Protein AF-A0A7W1SR79-F1 (afdb_monomer_lite)

Structure (mmCIF, N/CA/C/O backbone):
data_AF-A0A7W1SR79-F1
#
_entry.id   AF-A0A7W1SR79-F1
#
loop_
_atom_site.group_PDB
_atom_site.id
_atom_site.type_symbol
_atom_site.label_atom_id
_atom_site.label_alt_id
_atom_site.label_comp_id
_atom_site.label_asym_id
_atom_site.label_entity_id
_atom_site.label_seq_id
_atom_site.pdbx_PDB_ins_code
_atom_site.Cartn_x
_atom_site.Cartn_y
_atom_site.Cartn_z
_atom_site.occupancy
_atom_site.B_iso_or_equiv
_atom_site.auth_seq_id
_atom_site.auth_comp_id
_atom_site.auth_asym_id
_atom_site.auth_atom_id
_atom_site.pdbx_PDB_model_num
ATOM 1 N N . GLU A 1 1 ? 1.725 21.490 -39.673 1.00 37.19 1 GLU A N 1
ATOM 2 C CA . GLU A 1 1 ? 2.500 20.299 -39.275 1.00 37.19 1 GLU A CA 1
ATOM 3 C C . GLU A 1 1 ? 3.976 20.632 -39.299 1.00 37.19 1 GLU A C 1
ATOM 5 O O . GLU A 1 1 ? 4.495 20.994 -40.346 1.00 37.19 1 GLU A O 1
ATOM 10 N N . GLN A 1 2 ? 4.634 20.570 -38.146 1.00 24.06 2 GLN A N 1
ATOM 11 C CA . GLN A 1 2 ? 6.086 20.653 -38.051 1.00 24.06 2 GLN A CA 1
ATOM 12 C C . GLN A 1 2 ? 6.524 19.373 -37.342 1.00 24.06 2 GLN A C 1
ATOM 14 O O . GLN A 1 2 ? 6.417 19.253 -36.125 1.00 24.06 2 GLN A O 1
ATOM 19 N N . VAL A 1 3 ? 6.894 18.368 -38.134 1.00 32.50 3 VAL A N 1
ATOM 20 C CA . VAL A 1 3 ? 7.417 17.099 -37.625 1.00 32.50 3 VAL A CA 1
ATOM 21 C C . VAL A 1 3 ? 8.875 17.340 -37.252 1.00 32.50 3 VAL A C 1
ATOM 23 O O . VAL A 1 3 ? 9.726 17.523 -38.121 1.00 32.50 3 VAL A O 1
ATOM 26 N N . ILE A 1 4 ? 9.153 17.392 -35.952 1.00 30.66 4 ILE A N 1
ATOM 27 C CA . ILE A 1 4 ? 10.516 17.462 -35.428 1.00 30.66 4 ILE A CA 1
ATOM 28 C C . ILE A 1 4 ? 11.065 16.032 -35.393 1.00 30.66 4 ILE A C 1
ATOM 30 O O . ILE A 1 4 ? 10.768 15.265 -34.482 1.00 30.66 4 ILE A O 1
ATOM 34 N N . TYR A 1 5 ? 11.885 15.676 -36.384 1.00 35.47 5 TYR A N 1
ATOM 35 C CA . TYR A 1 5 ? 12.772 14.510 -36.326 1.00 35.47 5 TYR A CA 1
ATOM 36 C C . TYR A 1 5 ? 14.002 14.856 -35.475 1.00 35.47 5 TYR A C 1
ATOM 38 O O . TYR A 1 5 ? 15.093 15.093 -35.988 1.00 35.47 5 TYR A O 1
ATOM 46 N N . GLY A 1 6 ? 13.811 14.957 -34.161 1.00 35.47 6 GLY A N 1
ATOM 47 C CA . GLY A 1 6 ? 14.903 15.034 -33.197 1.00 35.47 6 GLY A CA 1
ATOM 48 C C . GLY A 1 6 ? 15.158 13.646 -32.628 1.00 35.47 6 GLY A C 1
ATOM 49 O O . GLY A 1 6 ? 14.267 13.064 -32.018 1.00 35.47 6 GLY A O 1
ATOM 50 N N . THR A 1 7 ? 16.362 13.102 -32.803 1.00 43.47 7 THR A N 1
ATOM 51 C CA . THR A 1 7 ? 16.811 11.935 -32.037 1.00 43.47 7 THR A CA 1
ATOM 52 C C . THR A 1 7 ? 16.908 12.350 -30.571 1.00 43.47 7 THR A C 1
ATOM 54 O O . THR A 1 7 ? 17.930 12.881 -30.136 1.00 43.47 7 THR A O 1
ATOM 57 N N . CYS A 1 8 ? 15.831 12.179 -29.807 1.00 43.56 8 CYS A N 1
ATOM 58 C CA . CYS A 1 8 ? 15.841 12.422 -28.372 1.00 43.56 8 CYS A CA 1
ATOM 59 C C . CYS A 1 8 ? 16.635 11.299 -27.687 1.00 43.56 8 CYS A C 1
ATOM 61 O O . CYS A 1 8 ? 16.072 10.341 -27.171 1.00 43.56 8 CYS A O 1
ATOM 63 N N . THR A 1 9 ? 17.962 11.398 -27.707 1.00 48.16 9 THR A N 1
ATOM 64 C CA . THR A 1 9 ? 18.883 10.373 -27.189 1.00 48.16 9 THR A CA 1
ATOM 65 C C . THR A 1 9 ? 18.951 10.303 -25.660 1.00 48.16 9 THR A C 1
ATOM 67 O O . THR A 1 9 ? 19.700 9.487 -25.143 1.00 48.16 9 THR A O 1
ATOM 70 N N . ASN A 1 10 ? 18.171 11.111 -24.931 1.00 52.88 10 ASN A N 1
ATOM 71 C CA . ASN A 1 10 ? 18.219 11.221 -23.467 1.00 52.88 10 ASN A CA 1
ATOM 72 C C . ASN A 1 10 ? 16.839 11.477 -22.830 1.00 52.88 10 ASN A C 1
ATOM 74 O O . ASN A 1 10 ? 16.735 12.237 -21.867 1.00 52.88 10 ASN A O 1
ATOM 78 N N . LEU A 1 11 ? 15.756 10.904 -23.365 1.00 61.28 11 LEU A N 1
ATOM 79 C CA . LEU A 1 11 ? 14.486 10.954 -22.633 1.00 61.28 11 LEU A CA 1
ATOM 80 C C . LEU A 1 11 ? 14.566 10.020 -21.415 1.00 61.28 11 LEU A C 1
ATOM 82 O O . LEU A 1 11 ? 15.076 8.904 -21.554 1.00 61.28 11 LEU A O 1
ATOM 86 N N . PRO A 1 12 ? 14.089 10.447 -20.232 1.00 74.31 12 PRO A N 1
ATOM 87 C CA . PRO A 1 12 ? 13.940 9.565 -19.084 1.00 74.31 12 PRO A CA 1
ATOM 88 C C . PRO A 1 12 ? 12.823 8.563 -19.398 1.00 74.31 12 PRO A C 1
ATOM 90 O O . PRO A 1 12 ? 11.646 8.835 -19.197 1.00 74.31 12 PRO A O 1
ATOM 93 N N . ILE A 1 13 ? 13.204 7.437 -20.000 1.00 78.06 13 ILE A N 1
ATOM 94 C CA . ILE A 1 13 ? 12.293 6.369 -20.435 1.00 78.06 13 ILE A CA 1
ATOM 95 C C . ILE A 1 13 ? 12.218 5.215 -19.430 1.00 78.06 13 ILE A C 1
ATOM 97 O O . ILE A 1 13 ? 11.462 4.266 -19.640 1.00 78.06 13 ILE A O 1
ATOM 101 N N . GLY A 1 14 ? 13.043 5.263 -18.381 1.00 82.44 14 GLY A N 1
ATOM 102 C CA . GLY A 1 14 ? 13.001 4.353 -17.246 1.00 82.44 14 GLY A CA 1
ATOM 103 C C . GLY A 1 14 ? 11.845 4.667 -16.299 1.00 82.44 14 GLY A C 1
ATOM 104 O O . GLY A 1 14 ? 11.340 5.784 -16.258 1.00 82.44 14 GLY A O 1
ATOM 105 N N . GLY A 1 15 ? 11.427 3.658 -15.542 1.00 85.19 15 GLY A N 1
ATOM 106 C CA . GLY A 1 15 ? 10.311 3.770 -14.615 1.00 85.19 15 GLY A CA 1
ATOM 107 C C . GLY A 1 15 ? 10.647 4.568 -13.356 1.00 85.19 15 GLY A C 1
ATOM 108 O O . GLY A 1 15 ? 11.710 4.391 -12.754 1.00 85.19 15 GLY A O 1
ATOM 109 N N . ASP A 1 16 ? 9.706 5.399 -12.920 1.00 89.56 16 ASP A N 1
ATOM 110 C CA . ASP A 1 16 ? 9.827 6.139 -11.667 1.00 89.56 16 ASP A CA 1
ATOM 111 C C . ASP A 1 16 ? 9.722 5.220 -10.446 1.00 89.56 16 ASP A C 1
ATOM 113 O O . ASP A 1 16 ? 8.902 4.300 -10.387 1.00 89.56 16 ASP A O 1
ATOM 117 N N . GLY A 1 17 ? 10.553 5.484 -9.445 1.00 87.62 17 GLY A N 1
ATOM 118 C CA . GLY A 1 17 ? 10.515 4.813 -8.162 1.00 87.62 17 GLY A CA 1
ATOM 119 C C . GLY A 1 17 ? 9.231 5.130 -7.402 1.00 87.62 17 GLY A C 1
ATOM 120 O O . GLY A 1 17 ? 8.690 6.238 -7.469 1.00 87.62 17 GLY A O 1
ATOM 121 N N . GLY A 1 18 ? 8.748 4.147 -6.647 1.00 86.56 18 GLY A N 1
ATOM 122 C CA . GLY A 1 18 ? 7.627 4.317 -5.739 1.00 86.56 18 GLY A CA 1
ATOM 123 C C . GLY A 1 18 ? 7.914 5.431 -4.737 1.00 86.56 18 GLY A C 1
ATOM 124 O O . GLY A 1 18 ? 9.013 5.527 -4.185 1.00 86.56 18 GLY A O 1
ATOM 125 N N . LYS A 1 19 ? 6.906 6.267 -4.498 1.00 88.06 19 LYS A N 1
ATOM 126 C CA . LYS A 1 19 ? 6.964 7.338 -3.505 1.00 88.06 19 LYS A CA 1
ATOM 127 C C . LYS A 1 19 ? 6.580 6.826 -2.129 1.00 88.06 19 LYS A C 1
ATOM 129 O O . LYS A 1 19 ? 5.710 5.958 -1.998 1.00 88.06 19 LYS A O 1
ATOM 134 N N . ALA A 1 20 ? 7.231 7.369 -1.111 1.00 80.44 20 ALA A N 1
ATOM 135 C CA . ALA A 1 20 ? 6.839 7.146 0.262 1.00 80.44 20 ALA A CA 1
ATOM 136 C C . ALA A 1 20 ? 5.483 7.818 0.489 1.00 80.44 20 ALA A C 1
ATOM 138 O O . ALA A 1 20 ? 5.238 8.956 0.077 1.00 80.44 20 ALA A O 1
ATOM 139 N N . LEU A 1 21 ? 4.571 7.102 1.138 1.00 76.94 21 LEU A N 1
ATOM 140 C CA . LEU A 1 21 ? 3.293 7.685 1.515 1.00 76.94 21 LEU A CA 1
ATOM 141 C C . LEU A 1 21 ? 3.517 8.675 2.652 1.00 76.94 21 LEU A C 1
ATOM 143 O O . LEU A 1 21 ? 4.167 8.346 3.634 1.00 76.94 21 LEU A O 1
ATOM 147 N N . SER A 1 22 ? 2.928 9.865 2.559 1.00 71.88 22 SER A N 1
ATOM 148 C CA . SER A 1 22 ? 2.842 10.779 3.700 1.00 71.88 22 SER A CA 1
ATOM 149 C C . SER A 1 22 ? 1.686 10.342 4.597 1.00 71.88 22 SER A C 1
ATOM 151 O O . SER A 1 22 ? 0.524 10.618 4.297 1.00 71.88 22 SER A O 1
ATOM 153 N N . VAL A 1 23 ? 1.992 9.625 5.679 1.00 67.56 23 VAL A N 1
ATOM 154 C CA . VAL A 1 23 ? 0.995 9.145 6.647 1.00 67.56 23 VAL A CA 1
ATOM 155 C C . VAL A 1 23 ? 1.246 9.798 8.001 1.00 67.56 23 VAL A C 1
ATOM 157 O O . VAL A 1 23 ? 2.372 9.825 8.489 1.00 67.56 23 VAL A O 1
ATOM 160 N N . SER A 1 24 ? 0.186 10.324 8.613 1.00 63.62 24 SER A N 1
ATOM 161 C CA . SER A 1 24 ? 0.199 10.878 9.967 1.00 63.62 24 SER A CA 1
ATOM 162 C C . SER A 1 24 ? -0.768 10.116 10.869 1.00 63.62 24 SER A C 1
ATOM 164 O O . SER A 1 24 ? -1.745 9.524 10.403 1.00 63.62 24 SER A O 1
ATOM 166 N N . GLN A 1 25 ? -0.538 10.201 12.180 1.00 58.25 25 GLN A N 1
ATOM 167 C CA . GLN A 1 25 ? -1.424 9.621 13.196 1.00 58.25 25 GLN A CA 1
ATOM 168 C C . GLN A 1 25 ? -2.878 10.110 13.063 1.00 58.25 25 GLN A C 1
ATOM 170 O O . GLN A 1 25 ? -3.806 9.361 13.333 1.00 58.25 25 GLN A O 1
ATOM 175 N N . SER A 1 26 ? -3.096 11.342 12.587 1.00 54.03 26 SER A N 1
ATOM 176 C CA . SER A 1 26 ? -4.435 11.911 12.377 1.00 54.03 26 SER A CA 1
ATOM 177 C C . SER A 1 26 ? -5.220 11.276 11.225 1.00 54.03 26 SER A C 1
ATOM 179 O O . SER A 1 26 ? -6.432 11.457 11.149 1.00 54.03 26 SER A O 1
ATOM 181 N N . MET A 1 27 ? -4.554 10.555 10.319 1.00 61.19 27 MET A N 1
ATOM 182 C CA . MET A 1 27 ? -5.192 10.008 9.122 1.00 61.19 27 MET A CA 1
ATOM 183 C C . MET A 1 27 ? -5.736 8.591 9.326 1.00 61.19 27 MET A C 1
ATOM 185 O O . MET A 1 27 ? -6.638 8.227 8.581 1.00 61.19 27 MET A O 1
ATOM 189 N N . ASN A 1 28 ? -5.231 7.806 10.294 1.00 66.69 28 ASN A N 1
ATOM 190 C CA . ASN A 1 28 ? -5.681 6.431 10.603 1.00 66.69 28 ASN A CA 1
ATOM 191 C C . ASN A 1 28 ? -5.967 5.554 9.362 1.00 66.69 28 ASN A C 1
ATOM 193 O O . ASN A 1 28 ? -6.961 4.833 9.304 1.00 66.69 28 ASN A O 1
ATOM 197 N N . LYS A 1 29 ? -5.104 5.614 8.341 1.00 72.94 29 LYS A N 1
ATOM 198 C CA . LYS A 1 29 ? -5.261 4.832 7.106 1.00 72.94 29 LYS A CA 1
ATOM 199 C C . LYS A 1 29 ? -4.247 3.700 7.042 1.00 72.94 29 LYS A C 1
ATOM 201 O O . LYS A 1 29 ? -3.063 3.903 7.296 1.00 72.94 29 LYS A O 1
ATOM 206 N N . LEU A 1 30 ? -4.737 2.528 6.652 1.00 79.81 30 LEU A N 1
ATOM 207 C CA . LEU A 1 30 ? -3.928 1.371 6.286 1.00 79.81 30 LEU A CA 1
ATOM 208 C C . LEU A 1 30 ? -3.852 1.296 4.768 1.00 79.81 30 LEU A C 1
ATOM 210 O O . LEU A 1 30 ? -4.850 1.539 4.087 1.00 79.81 30 LEU A O 1
ATOM 214 N N . PHE A 1 31 ? -2.687 0.935 4.244 1.00 82.31 31 PHE A N 1
ATOM 215 C CA . PHE A 1 31 ? -2.474 0.848 2.807 1.00 82.31 31 PHE A CA 1
ATOM 216 C C . PHE A 1 31 ? -1.835 -0.484 2.442 1.00 82.31 31 PHE A C 1
ATOM 218 O O . PHE A 1 31 ? -0.976 -1.003 3.161 1.00 82.31 31 PHE A O 1
ATOM 225 N N . MET A 1 32 ? -2.249 -1.017 1.297 1.00 88.19 32 MET A N 1
ATOM 226 C CA . MET A 1 32 ? -1.463 -2.023 0.594 1.00 88.19 32 MET A CA 1
ATOM 227 C C . MET A 1 32 ? -0.336 -1.321 -0.166 1.00 88.19 32 MET A C 1
ATOM 229 O O . MET A 1 32 ? -0.456 -0.148 -0.527 1.00 88.19 32 MET A O 1
ATOM 233 N N . GLY A 1 33 ? 0.750 -2.039 -0.417 1.00 85.06 33 GLY A N 1
ATOM 234 C CA . GLY A 1 33 ? 1.831 -1.551 -1.255 1.00 85.06 33 GLY A CA 1
ATOM 235 C C . GLY A 1 33 ? 1.360 -1.338 -2.693 1.00 85.06 33 GLY A C 1
ATOM 236 O O . GLY A 1 33 ? 0.644 -2.169 -3.254 1.00 85.06 33 GLY A O 1
ATOM 237 N N . GLY A 1 34 ? 1.758 -0.213 -3.287 1.00 83.56 34 GLY A N 1
ATOM 238 C CA . GLY A 1 34 ? 1.550 0.069 -4.710 1.00 83.56 34 GLY A CA 1
ATOM 239 C C . GLY A 1 34 ? 2.571 -0.646 -5.602 1.00 83.56 34 GLY A C 1
ATOM 240 O O . GLY A 1 34 ? 3.260 -1.560 -5.161 1.00 83.56 34 GLY A O 1
ATOM 241 N N . GLY A 1 35 ? 2.703 -0.213 -6.855 1.00 75.69 35 GLY A N 1
ATOM 242 C CA . GLY A 1 35 ? 3.785 -0.627 -7.757 1.00 75.69 35 GLY A CA 1
ATOM 243 C C . GLY A 1 35 ? 4.689 0.553 -8.123 1.00 75.69 35 GLY A C 1
ATOM 244 O O . GLY A 1 35 ? 4.242 1.698 -8.110 1.00 75.69 35 GLY A O 1
ATOM 245 N N . GLY A 1 36 ? 5.949 0.276 -8.446 1.00 74.25 36 GLY A N 1
ATOM 246 C CA . GLY A 1 36 ? 6.856 1.214 -9.107 1.00 74.25 36 GLY A CA 1
ATOM 247 C C . GLY A 1 36 ? 6.535 1.362 -10.598 1.00 74.25 36 GLY A C 1
ATOM 248 O O . GLY A 1 36 ? 5.867 0.514 -11.199 1.00 74.25 36 GLY A O 1
ATOM 249 N N . GLY A 1 37 ? 7.023 2.443 -11.201 1.00 78.00 37 GLY A N 1
ATOM 250 C CA . GLY A 1 37 ? 6.857 2.747 -12.617 1.00 78.00 37 GLY A CA 1
ATOM 251 C C . GLY A 1 37 ? 7.533 1.715 -13.521 1.00 78.00 37 GLY A C 1
ATOM 252 O O . GLY A 1 37 ? 8.579 1.152 -13.189 1.00 78.00 37 GLY A O 1
ATOM 253 N N . SER A 1 38 ? 6.928 1.469 -14.681 1.00 83.88 38 SER A N 1
ATOM 254 C CA . SER A 1 38 ? 7.491 0.605 -15.727 1.00 83.88 38 SER A CA 1
ATOM 255 C C . SER A 1 38 ? 8.193 1.450 -16.788 1.00 83.88 38 SER A C 1
ATOM 257 O O . SER A 1 38 ? 7.873 2.626 -16.953 1.00 83.88 38 SER A O 1
ATOM 259 N N . GLY A 1 39 ? 9.155 0.857 -17.489 1.00 75.88 39 GLY A N 1
ATOM 260 C CA . GLY A 1 39 ? 9.817 1.501 -18.616 1.00 75.88 39 GLY A CA 1
ATOM 261 C C . GLY A 1 39 ? 8.939 1.581 -19.867 1.00 75.88 39 GLY A C 1
ATOM 262 O O . GLY A 1 39 ? 7.893 0.939 -19.969 1.00 75.88 39 GLY A O 1
ATOM 263 N N . HIS A 1 40 ? 9.395 2.363 -20.841 1.00 74.75 40 HIS A N 1
ATOM 264 C CA . HIS A 1 40 ? 8.707 2.572 -22.116 1.00 74.75 40 HIS A CA 1
ATOM 265 C C . HIS A 1 40 ? 8.544 1.281 -22.947 1.00 74.75 40 HIS A C 1
ATOM 267 O O . HIS A 1 40 ? 9.504 0.531 -23.127 1.00 74.75 40 HIS A O 1
ATOM 273 N N . GLN A 1 41 ? 7.363 1.076 -23.539 1.00 74.12 41 GLN A N 1
ATOM 274 C CA . GLN A 1 41 ? 7.090 0.027 -24.533 1.00 74.12 41 GLN A CA 1
ATOM 275 C C . GLN A 1 41 ? 7.165 0.622 -25.944 1.00 74.12 41 GLN A C 1
ATOM 277 O O . GLN A 1 41 ? 6.547 1.654 -26.197 1.00 74.12 41 GLN A O 1
ATOM 282 N N . ASN A 1 42 ? 7.941 0.017 -26.852 1.00 68.00 42 ASN A N 1
ATOM 283 C CA . ASN A 1 42 ? 8.188 0.582 -28.188 1.00 68.00 42 ASN A CA 1
ATOM 284 C C . ASN A 1 42 ? 7.479 -0.160 -29.336 1.00 68.00 42 ASN A C 1
ATOM 286 O O . ASN A 1 42 ? 7.566 0.308 -30.473 1.00 68.00 42 ASN A O 1
ATOM 290 N N . ASP A 1 43 ? 6.746 -1.244 -29.058 1.00 63.22 43 ASP A N 1
ATOM 291 C CA . ASP A 1 43 ? 5.933 -1.941 -30.054 1.00 63.22 43 ASP A CA 1
ATOM 292 C C . ASP A 1 43 ? 4.450 -2.116 -29.655 1.00 63.22 43 ASP A C 1
ATOM 294 O O . ASP A 1 43 ? 4.064 -2.113 -28.484 1.00 63.22 43 ASP A O 1
ATOM 298 N N . ASN A 1 44 ? 3.587 -2.243 -30.670 1.00 56.19 44 ASN A N 1
ATOM 299 C CA . ASN A 1 44 ? 2.133 -2.405 -30.525 1.00 56.19 44 ASN A CA 1
ATOM 300 C C . ASN A 1 44 ? 1.705 -3.857 -30.213 1.00 56.19 44 ASN A C 1
ATOM 302 O O . ASN A 1 44 ? 0.508 -4.144 -30.217 1.00 56.19 44 ASN A O 1
ATOM 306 N N . ASN A 1 45 ? 2.639 -4.781 -29.947 1.00 59.69 45 ASN A N 1
ATOM 307 C CA . ASN A 1 45 ? 2.332 -6.209 -29.781 1.00 59.69 45 ASN A CA 1
ATOM 308 C C . ASN A 1 45 ? 2.016 -6.628 -28.333 1.00 59.69 45 ASN A C 1
ATOM 310 O O . ASN A 1 45 ? 1.914 -7.819 -28.044 1.00 59.69 45 ASN A O 1
ATOM 314 N N . ASN A 1 46 ? 1.744 -5.664 -27.446 1.00 52.31 46 ASN A N 1
ATOM 315 C CA . ASN A 1 46 ? 1.158 -5.897 -26.120 1.00 52.31 46 ASN A CA 1
ATOM 316 C C . ASN A 1 46 ? 2.038 -6.745 -25.170 1.00 52.31 46 ASN A C 1
ATOM 318 O O . ASN A 1 46 ? 1.522 -7.582 -24.428 1.00 52.31 46 ASN A O 1
ATOM 322 N N . VAL A 1 47 ? 3.361 -6.530 -25.184 1.00 59.19 47 VAL A N 1
ATOM 323 C CA . VAL A 1 47 ? 4.342 -7.277 -24.364 1.00 59.19 47 VAL A CA 1
ATOM 324 C C . VAL A 1 47 ? 5.041 -6.422 -23.298 1.00 59.19 47 VAL A C 1
ATOM 326 O O . VAL A 1 47 ? 6.100 -6.790 -22.793 1.00 59.19 47 VAL A O 1
ATOM 329 N N . GLY A 1 48 ? 4.439 -5.297 -22.899 1.00 65.25 48 GLY A N 1
ATOM 330 C CA . GLY A 1 48 ? 4.919 -4.505 -21.767 1.00 65.25 48 GLY A CA 1
ATOM 331 C C . GLY A 1 48 ? 5.075 -5.358 -20.501 1.00 65.25 48 GLY A C 1
ATOM 332 O O . GLY A 1 48 ? 4.170 -6.098 -20.099 1.00 65.25 48 GLY A O 1
ATOM 333 N N . TYR A 1 49 ? 6.239 -5.270 -19.861 1.00 78.94 49 TYR A N 1
ATOM 334 C CA . TYR A 1 49 ? 6.527 -6.050 -18.664 1.00 78.94 49 TYR A CA 1
ATOM 335 C C . TYR A 1 49 ? 5.820 -5.427 -17.462 1.00 78.94 49 TYR A C 1
ATOM 337 O O . TYR A 1 49 ? 6.075 -4.286 -17.086 1.00 78.94 49 TYR A O 1
ATOM 345 N N . HIS A 1 50 ? 4.909 -6.186 -16.860 1.00 85.56 50 HIS A N 1
ATOM 346 C CA . HIS A 1 50 ? 4.103 -5.722 -15.738 1.00 85.56 50 HIS A CA 1
ATOM 347 C C . HIS A 1 50 ? 4.949 -5.514 -14.477 1.00 85.56 50 HIS A C 1
ATOM 349 O O . HIS A 1 50 ? 5.887 -6.264 -14.187 1.00 85.56 50 HIS A O 1
ATOM 355 N N . GLY A 1 51 ? 4.568 -4.504 -13.695 1.00 88.88 51 GLY A N 1
ATOM 356 C CA . GLY A 1 51 ? 5.081 -4.313 -12.346 1.00 88.88 51 GLY A CA 1
ATOM 357 C C . GLY A 1 51 ? 4.754 -5.496 -11.433 1.00 88.88 51 GLY A C 1
ATOM 358 O O . GLY A 1 51 ? 3.912 -6.346 -11.738 1.00 88.88 51 GLY A O 1
ATOM 359 N N . LYS A 1 52 ? 5.447 -5.573 -10.300 1.00 94.06 52 LYS A N 1
ATOM 360 C CA . LYS A 1 52 ? 5.238 -6.641 -9.317 1.00 94.06 52 LYS A CA 1
ATOM 361 C C . LYS A 1 52 ? 4.233 -6.263 -8.238 1.00 94.06 52 LYS A C 1
ATOM 363 O O . LYS A 1 52 ? 3.977 -5.092 -7.982 1.00 94.06 52 LYS A O 1
ATOM 368 N N . ASN A 1 53 ? 3.699 -7.298 -7.594 1.00 94.69 53 ASN A N 1
ATOM 369 C CA . ASN A 1 53 ? 2.733 -7.176 -6.509 1.00 94.69 53 ASN A CA 1
ATOM 370 C C . ASN A 1 53 ? 3.322 -6.370 -5.349 1.00 94.69 53 ASN A C 1
ATOM 372 O O . ASN A 1 53 ? 4.461 -6.614 -4.940 1.00 94.69 53 ASN A O 1
ATOM 376 N N . GLY A 1 54 ? 2.531 -5.453 -4.803 1.00 94.62 54 GLY A N 1
ATOM 377 C CA . GLY A 1 54 ? 2.871 -4.770 -3.566 1.00 94.62 54 GLY A CA 1
ATOM 378 C C . GLY A 1 54 ? 2.639 -5.639 -2.328 1.00 94.62 54 GLY A C 1
ATOM 379 O O . GLY A 1 54 ? 1.978 -6.679 -2.381 1.00 94.62 54 GLY A O 1
ATOM 380 N N . GLY A 1 55 ? 3.206 -5.206 -1.206 1.00 95.44 55 GLY A N 1
ATOM 381 C CA . GLY A 1 55 ? 3.041 -5.854 0.091 1.00 95.44 55 GLY A CA 1
ATOM 382 C C . GLY A 1 55 ? 1.637 -5.679 0.679 1.00 95.44 55 GLY A C 1
ATOM 383 O O . GLY A 1 55 ? 0.950 -4.692 0.423 1.00 95.44 55 GLY A O 1
ATOM 384 N N . GLY A 1 56 ? 1.206 -6.642 1.491 1.00 94.50 56 GLY A N 1
ATOM 385 C CA . GLY A 1 56 ? -0.095 -6.609 2.165 1.00 94.50 56 GLY A CA 1
ATOM 386 C C . GLY A 1 56 ? -0.115 -5.771 3.447 1.00 94.50 56 GLY A C 1
ATOM 387 O O . GLY A 1 56 ? 0.838 -5.074 3.787 1.00 94.50 56 GLY A O 1
ATOM 388 N N . ILE A 1 57 ? -1.216 -5.872 4.186 1.00 94.62 57 ILE A N 1
ATOM 389 C CA . ILE A 1 57 ? -1.359 -5.273 5.516 1.00 94.62 57 ILE A CA 1
ATOM 390 C C . ILE A 1 57 ? -1.186 -6.373 6.561 1.00 94.62 57 ILE A C 1
ATOM 392 O O . ILE A 1 57 ? -1.811 -7.428 6.463 1.00 94.62 57 ILE A O 1
ATOM 396 N N . ILE A 1 58 ? -0.366 -6.111 7.573 1.00 96.00 58 ILE A N 1
ATOM 397 C CA . ILE A 1 58 ? -0.187 -6.965 8.742 1.00 96.00 58 ILE A CA 1
ATOM 398 C C . ILE A 1 58 ? -0.567 -6.158 9.977 1.00 96.00 58 ILE A C 1
ATOM 400 O O . ILE A 1 58 ? -0.005 -5.096 10.233 1.00 96.00 58 ILE A O 1
ATOM 404 N N . PHE A 1 59 ? -1.506 -6.684 10.756 1.00 93.44 59 PHE A N 1
ATOM 405 C CA . PHE A 1 59 ? -1.916 -6.115 12.031 1.00 93.44 59 PHE A CA 1
ATOM 406 C C . PHE A 1 59 ? -1.762 -7.172 13.121 1.00 93.44 59 PHE A C 1
ATOM 408 O O . PHE A 1 59 ? -2.389 -8.229 13.050 1.00 93.44 59 PHE A O 1
ATOM 415 N N . ILE A 1 60 ? -0.922 -6.893 14.117 1.00 94.06 60 ILE A N 1
ATOM 416 C CA . ILE A 1 60 ? -0.722 -7.766 15.274 1.00 94.06 60 ILE A CA 1
ATOM 417 C C . ILE A 1 60 ? -1.127 -7.005 16.526 1.00 94.06 60 ILE A C 1
ATOM 419 O O . ILE A 1 60 ? -0.570 -5.951 16.828 1.00 94.06 60 ILE A O 1
ATOM 423 N N . SER A 1 61 ? -2.077 -7.572 17.266 1.00 92.88 61 SER A N 1
ATOM 424 C CA . SER A 1 61 ? -2.530 -7.060 18.554 1.00 92.88 61 SER A CA 1
ATOM 425 C C . SER A 1 61 ? -2.388 -8.148 19.606 1.00 92.88 61 SER A C 1
ATOM 427 O O . SER A 1 61 ? -3.041 -9.186 19.515 1.00 92.88 61 SER A O 1
ATOM 429 N N . ALA A 1 62 ? -1.508 -7.929 20.577 1.00 93.06 62 ALA A N 1
ATOM 430 C CA . ALA A 1 62 ? -1.222 -8.879 21.648 1.00 93.06 62 ALA A CA 1
ATOM 431 C C . ALA A 1 62 ? -0.594 -8.159 22.846 1.00 93.06 62 ALA A C 1
ATOM 433 O O . ALA A 1 62 ? -0.057 -7.066 22.710 1.00 93.06 62 ALA A O 1
ATOM 434 N N . SER A 1 63 ? -0.591 -8.776 24.026 1.00 91.94 63 SER A N 1
ATOM 435 C CA . SER A 1 63 ? 0.134 -8.210 25.172 1.00 91.94 63 SER A CA 1
ATOM 436 C C . SER A 1 63 ? 1.648 -8.207 24.939 1.00 91.94 63 SER A C 1
ATOM 438 O O . SER A 1 63 ? 2.312 -7.212 25.226 1.00 91.94 63 SER A O 1
ATOM 440 N N . SER A 1 64 ? 2.189 -9.291 24.379 1.00 93.44 64 SER A N 1
ATOM 441 C CA . SER A 1 64 ? 3.614 -9.447 24.087 1.00 93.44 64 SER A CA 1
ATOM 442 C C . SER A 1 64 ? 3.853 -10.325 22.857 1.00 93.44 64 SER A C 1
ATOM 444 O O . SER A 1 64 ? 2.981 -11.106 22.475 1.00 93.44 64 SER A O 1
ATOM 446 N N . ILE A 1 65 ? 5.042 -10.222 22.259 1.00 94.56 65 ILE A N 1
ATOM 447 C CA . ILE A 1 65 ? 5.515 -11.118 21.192 1.00 94.56 65 ILE A CA 1
ATOM 448 C C . ILE A 1 65 ? 6.915 -11.643 21.518 1.00 94.56 65 ILE A C 1
ATOM 450 O O . ILE A 1 65 ? 7.768 -10.897 21.995 1.00 94.56 65 ILE A O 1
ATOM 454 N N . GLU A 1 66 ? 7.154 -12.920 21.242 1.00 95.69 66 GLU A N 1
ATOM 455 C CA . GLU A 1 66 ? 8.478 -13.538 21.311 1.00 95.69 66 GLU A CA 1
ATOM 456 C C . GLU A 1 66 ? 9.043 -13.634 19.891 1.00 95.69 66 GLU A C 1
ATOM 458 O O . GLU A 1 66 ? 8.528 -14.376 19.055 1.00 95.69 66 GLU A O 1
ATOM 463 N N . GLY A 1 67 ? 10.057 -12.827 19.584 1.00 93.12 67 GLY A N 1
ATOM 464 C CA . GLY A 1 67 ? 10.534 -12.642 18.217 1.00 93.12 67 GLY A CA 1
ATOM 465 C C . GLY A 1 67 ? 11.305 -13.837 17.655 1.00 93.12 67 GLY A C 1
ATOM 466 O O . GLY A 1 67 ? 11.169 -14.137 16.471 1.00 93.12 67 GLY A O 1
ATOM 467 N N . ASN A 1 68 ? 12.091 -14.539 18.482 1.00 94.31 68 ASN A N 1
ATOM 468 C CA . ASN A 1 68 ? 12.864 -15.737 18.105 1.00 94.31 68 ASN A CA 1
ATOM 469 C C . ASN A 1 68 ? 13.664 -15.626 16.792 1.00 94.31 68 ASN A C 1
ATOM 471 O O . ASN A 1 68 ? 13.892 -16.617 16.101 1.00 94.31 68 ASN A O 1
ATOM 475 N N . SER A 1 69 ? 14.094 -14.412 16.441 1.00 94.12 69 SER A N 1
ATOM 476 C CA . SER A 1 69 ? 14.763 -14.073 15.181 1.00 94.12 69 SER A CA 1
ATOM 477 C C . SER A 1 69 ? 13.940 -14.380 13.921 1.00 94.12 69 SER A C 1
ATOM 479 O O . SER A 1 69 ? 14.484 -14.390 12.816 1.00 94.12 69 SER A O 1
ATOM 481 N N . TYR A 1 70 ? 12.627 -14.583 14.051 1.00 95.44 70 TYR A N 1
ATOM 482 C CA . TYR A 1 70 ? 11.715 -14.689 12.918 1.00 95.44 70 TYR A CA 1
ATOM 483 C C . TYR A 1 70 ? 11.407 -13.319 12.316 1.00 95.44 70 TYR A C 1
ATOM 485 O O . TYR A 1 70 ? 11.694 -12.269 12.897 1.00 95.44 70 TYR A O 1
ATOM 493 N N . ILE A 1 71 ? 10.842 -13.351 11.108 1.00 97.50 71 ILE A N 1
ATOM 494 C CA . ILE A 1 71 ? 10.559 -12.168 10.300 1.00 97.50 71 ILE A CA 1
ATOM 495 C C . ILE A 1 71 ? 9.053 -12.048 10.077 1.00 97.50 71 ILE A C 1
ATOM 497 O O . ILE A 1 71 ? 8.419 -12.984 9.588 1.00 97.50 71 ILE A O 1
ATOM 501 N N . ILE A 1 72 ? 8.505 -10.867 10.352 1.00 98.00 72 ILE A N 1
ATOM 502 C CA . ILE A 1 72 ? 7.189 -10.443 9.867 1.00 98.00 72 ILE A CA 1
ATOM 503 C C . ILE A 1 72 ? 7.418 -9.584 8.623 1.00 98.00 72 ILE A C 1
ATOM 505 O O . ILE A 1 72 ? 8.125 -8.577 8.683 1.00 98.00 72 ILE A O 1
ATOM 509 N N . ARG A 1 73 ? 6.837 -9.991 7.489 1.00 97.81 73 ARG A N 1
ATOM 510 C CA . ARG A 1 73 ? 7.177 -9.438 6.172 1.00 97.81 73 ARG A CA 1
ATOM 511 C C . ARG A 1 73 ? 5.962 -8.926 5.405 1.00 97.81 73 ARG A C 1
ATOM 513 O O . ARG A 1 73 ? 5.097 -9.712 5.032 1.00 97.81 73 ARG A O 1
ATOM 520 N N . ALA A 1 74 ? 5.989 -7.644 5.059 1.00 97.44 74 ALA A N 1
ATOM 521 C CA . ALA A 1 74 ? 5.074 -6.967 4.142 1.00 97.44 74 ALA A CA 1
ATOM 522 C C . ALA A 1 74 ? 5.822 -6.353 2.938 1.00 97.44 74 ALA A C 1
ATOM 524 O O . ALA A 1 74 ? 5.458 -5.285 2.450 1.00 97.44 74 ALA A O 1
ATOM 525 N N . ASN A 1 75 ? 6.891 -7.006 2.472 1.00 97.94 75 ASN A N 1
ATOM 526 C CA . ASN A 1 75 ? 7.705 -6.535 1.346 1.00 97.94 75 ASN A CA 1
ATOM 527 C C . ASN A 1 75 ? 6.926 -6.517 0.026 1.00 97.94 75 ASN A C 1
ATOM 529 O O . ASN A 1 75 ? 6.054 -7.358 -0.206 1.00 97.94 75 ASN A O 1
ATOM 533 N N . GLY A 1 76 ? 7.309 -5.606 -0.864 1.00 96.88 76 GLY A N 1
ATOM 534 C CA . GLY A 1 76 ? 6.896 -5.641 -2.261 1.00 96.88 76 GLY A CA 1
ATOM 535 C C . GLY A 1 76 ? 7.737 -6.610 -3.101 1.00 96.88 76 GLY A C 1
ATOM 536 O O . GLY A 1 76 ? 8.866 -6.965 -2.756 1.00 96.88 76 GLY A O 1
ATOM 537 N N . GLY A 1 77 ? 7.173 -7.085 -4.211 1.00 97.06 77 GLY A N 1
ATOM 538 C CA . GLY A 1 77 ? 7.812 -8.079 -5.073 1.00 97.06 77 GLY A CA 1
ATOM 539 C C . GLY A 1 77 ? 8.952 -7.510 -5.924 1.00 97.06 77 GLY A C 1
ATOM 540 O O . GLY A 1 77 ? 8.826 -6.442 -6.517 1.00 97.06 77 GLY A O 1
ATOM 541 N N . ASN A 1 78 ? 10.049 -8.262 -6.050 1.00 96.94 78 ASN A N 1
ATOM 542 C CA . ASN A 1 78 ? 11.150 -7.934 -6.959 1.00 96.94 78 ASN A CA 1
ATOM 543 C C . ASN A 1 78 ? 10.795 -8.270 -8.407 1.00 96.94 78 ASN A C 1
ATOM 545 O O . ASN A 1 78 ? 10.331 -9.379 -8.702 1.00 96.94 78 ASN A O 1
ATOM 549 N N . ASN A 1 79 ? 11.073 -7.351 -9.326 1.00 93.31 79 ASN A N 1
ATOM 550 C CA . ASN A 1 79 ? 10.996 -7.627 -10.745 1.00 93.31 79 ASN A CA 1
ATOM 551 C C . ASN A 1 79 ? 12.327 -8.194 -11.252 1.00 93.31 79 ASN A C 1
ATOM 553 O O . ASN A 1 79 ? 13.333 -7.502 -11.347 1.00 93.31 79 ASN A O 1
ATOM 557 N N . THR A 1 80 ? 12.329 -9.491 -11.551 1.00 92.06 80 THR A N 1
ATOM 558 C CA . THR A 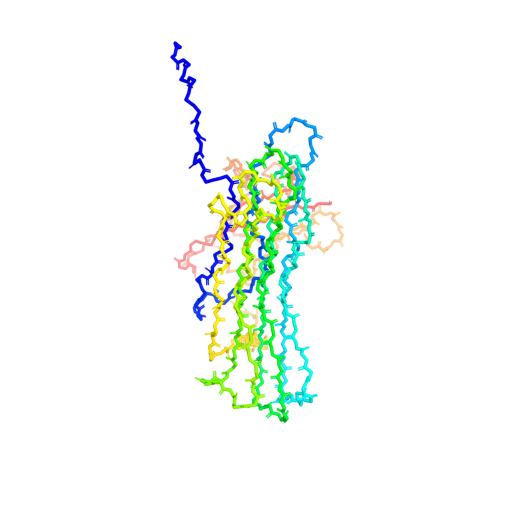1 80 ? 13.499 -10.231 -12.044 1.00 92.06 80 THR A CA 1
ATOM 559 C C . THR A 1 80 ? 13.551 -10.321 -13.568 1.00 92.06 80 THR A C 1
ATOM 561 O O . THR A 1 80 ? 14.411 -11.012 -14.113 1.00 92.06 80 THR A O 1
ATOM 564 N N . GLN A 1 81 ? 12.623 -9.663 -14.268 1.00 84.31 81 GLN A N 1
ATOM 565 C CA . GLN A 1 81 ? 12.562 -9.691 -15.724 1.00 84.31 81 GLN A CA 1
ATOM 566 C C . GLN A 1 81 ? 13.729 -8.900 -16.325 1.00 84.31 81 GLN A C 1
ATOM 568 O O . GLN A 1 81 ? 14.194 -7.913 -15.751 1.00 84.31 81 GLN A O 1
ATOM 573 N N . MET A 1 82 ? 14.202 -9.382 -17.477 1.00 89.62 82 MET A N 1
ATOM 574 C CA . MET A 1 82 ? 15.317 -8.806 -18.231 1.00 89.62 82 MET A CA 1
ATOM 575 C C . MET A 1 82 ? 14.996 -8.721 -19.732 1.00 89.62 82 MET A C 1
ATOM 577 O O . MET A 1 82 ? 15.587 -9.464 -20.519 1.00 89.62 82 MET A O 1
ATOM 581 N N . PRO A 1 83 ? 14.031 -7.880 -20.145 1.00 87.31 83 PRO A N 1
ATOM 582 C CA . PRO A 1 83 ? 13.711 -7.705 -21.555 1.00 87.31 83 PRO A CA 1
ATOM 583 C C . PRO A 1 83 ? 14.899 -7.297 -22.418 1.00 87.31 83 PRO A C 1
ATOM 585 O O . PRO A 1 83 ? 15.813 -6.610 -21.965 1.00 87.31 83 PRO A O 1
ATOM 588 N N . ASN A 1 84 ? 14.834 -7.658 -23.697 1.00 87.38 84 ASN A N 1
ATOM 589 C CA . ASN A 1 84 ? 15.805 -7.253 -24.711 1.00 87.38 84 ASN A CA 1
ATOM 590 C C . ASN A 1 84 ? 15.207 -6.374 -25.830 1.00 87.38 84 ASN A C 1
ATOM 592 O O . ASN A 1 84 ? 15.980 -5.794 -26.597 1.00 87.38 84 ASN A O 1
ATOM 596 N N . THR A 1 85 ? 13.880 -6.239 -25.907 1.00 83.25 85 THR A N 1
ATOM 597 C CA . THR A 1 85 ? 13.168 -5.420 -26.909 1.00 83.25 85 THR A CA 1
ATOM 598 C C . THR A 1 85 ? 12.368 -4.265 -26.304 1.00 83.25 85 THR A C 1
ATOM 600 O O . THR A 1 85 ? 12.320 -3.202 -26.919 1.00 83.25 85 THR A O 1
ATOM 603 N N . ASP A 1 86 ? 11.849 -4.430 -25.080 1.00 84.31 86 ASP A N 1
ATOM 604 C CA . ASP A 1 86 ? 10.953 -3.478 -24.403 1.00 84.31 86 ASP A CA 1
ATOM 605 C C . ASP A 1 86 ? 11.450 -2.997 -23.033 1.00 84.31 86 ASP A C 1
ATOM 607 O O . ASP A 1 86 ? 12.435 -3.490 -22.483 1.00 84.31 86 ASP A O 1
ATOM 611 N N . GLY A 1 87 ? 10.753 -2.014 -22.461 1.00 87.38 87 GLY A N 1
ATOM 612 C CA . GLY A 1 87 ? 10.970 -1.567 -21.090 1.00 87.38 87 GLY A CA 1
ATOM 613 C C . GLY A 1 87 ? 10.619 -2.632 -20.047 1.00 87.38 87 GLY A C 1
ATOM 614 O O . GLY A 1 87 ? 9.742 -3.474 -20.243 1.00 87.38 87 GLY A O 1
ATOM 615 N N . ALA A 1 88 ? 11.309 -2.584 -18.909 1.00 91.38 88 ALA A N 1
ATOM 616 C CA . ALA A 1 88 ? 11.086 -3.507 -17.803 1.00 91.38 88 ALA A CA 1
ATOM 617 C C . ALA A 1 88 ? 10.035 -2.982 -16.818 1.00 91.38 88 ALA A C 1
ATOM 619 O O . ALA A 1 88 ? 9.882 -1.776 -16.618 1.00 91.38 88 ALA A O 1
ATOM 620 N N . GLY A 1 89 ? 9.339 -3.904 -16.154 1.00 92.06 89 GLY A N 1
ATOM 621 C CA . GLY A 1 89 ? 8.354 -3.565 -15.133 1.00 92.06 89 GLY A CA 1
ATOM 622 C C . GLY A 1 89 ? 8.989 -3.102 -13.821 1.00 92.06 89 GLY A C 1
ATOM 623 O O . GLY A 1 89 ? 10.086 -3.532 -13.447 1.00 92.06 89 GLY A O 1
ATOM 624 N N . GLY A 1 90 ? 8.272 -2.256 -13.084 1.00 94.50 90 GLY A N 1
ATOM 625 C CA . GLY A 1 90 ? 8.686 -1.785 -11.760 1.00 94.50 90 GLY A CA 1
ATOM 626 C C . GLY A 1 90 ? 8.606 -2.853 -10.661 1.00 94.50 90 GLY A C 1
ATOM 627 O O . GLY A 1 90 ? 7.931 -3.881 -10.796 1.00 94.50 90 GLY A O 1
ATOM 628 N N . GLY A 1 91 ? 9.302 -2.608 -9.553 1.00 96.62 91 GLY A N 1
ATOM 629 C CA . GLY A 1 91 ? 9.176 -3.396 -8.326 1.00 96.62 91 GLY A CA 1
ATOM 630 C C . GLY A 1 91 ? 7.910 -3.039 -7.544 1.00 96.62 91 GLY A C 1
ATOM 631 O O . GLY A 1 91 ? 7.384 -1.939 -7.675 1.00 96.62 91 GLY A O 1
ATOM 632 N N . GLY A 1 92 ? 7.392 -3.958 -6.733 1.00 96.62 92 GLY A N 1
ATOM 633 C CA . GLY A 1 92 ? 6.244 -3.682 -5.863 1.00 96.62 92 GLY A CA 1
ATOM 634 C C . GLY A 1 92 ? 6.648 -2.816 -4.671 1.00 96.62 92 GLY A C 1
ATOM 635 O O . GLY A 1 92 ? 7.722 -3.009 -4.113 1.00 96.62 92 GLY A O 1
ATOM 636 N N . GLY A 1 93 ? 5.812 -1.876 -4.249 1.00 95.81 93 GLY A N 1
ATOM 637 C CA . GLY A 1 93 ? 5.971 -1.166 -2.980 1.00 95.81 93 GLY A CA 1
ATOM 638 C C . GLY A 1 93 ? 5.637 -2.069 -1.792 1.00 95.81 93 GLY A C 1
ATOM 639 O O . GLY A 1 93 ? 4.832 -2.994 -1.911 1.00 95.81 93 GLY A O 1
ATOM 640 N N . ALA A 1 94 ? 6.247 -1.824 -0.640 1.00 96.62 94 ALA A N 1
ATOM 641 C CA . ALA A 1 94 ? 5.891 -2.515 0.591 1.00 96.62 94 ALA A CA 1
ATOM 642 C C . ALA A 1 94 ? 4.567 -2.013 1.179 1.00 96.62 94 ALA A C 1
ATOM 644 O O . ALA A 1 94 ? 4.111 -0.905 0.901 1.00 96.62 94 ALA A O 1
ATOM 645 N N . GLY A 1 95 ? 3.937 -2.870 1.978 1.00 94.38 95 GLY A N 1
ATOM 646 C CA . GLY A 1 95 ? 2.659 -2.592 2.620 1.00 94.38 95 GLY A CA 1
ATOM 647 C C . GLY A 1 95 ? 2.802 -2.041 4.037 1.00 94.38 95 GLY A C 1
ATOM 648 O O . GLY A 1 95 ? 3.792 -1.400 4.383 1.00 94.38 95 GLY A O 1
ATOM 649 N N . THR A 1 96 ? 1.795 -2.283 4.872 1.00 94.12 96 THR A N 1
ATOM 650 C CA . THR A 1 96 ? 1.738 -1.738 6.237 1.00 94.12 96 THR A CA 1
ATOM 651 C C . THR A 1 96 ? 1.923 -2.845 7.270 1.00 94.12 96 THR A C 1
ATOM 653 O O . THR A 1 96 ? 1.263 -3.876 7.178 1.00 94.12 96 THR A O 1
ATOM 656 N N . ILE A 1 97 ? 2.759 -2.624 8.284 1.00 95.50 97 ILE A N 1
ATOM 657 C CA . ILE A 1 97 ? 2.862 -3.465 9.480 1.00 95.50 97 ILE A CA 1
ATOM 658 C C . ILE A 1 97 ? 2.490 -2.623 10.697 1.00 95.50 97 ILE A C 1
ATOM 660 O O . ILE A 1 97 ? 3.089 -1.582 10.947 1.00 95.50 97 ILE A O 1
ATOM 664 N N . ILE A 1 98 ? 1.535 -3.092 11.491 1.00 93.69 98 ILE A N 1
ATOM 665 C CA . ILE A 1 98 ? 1.180 -2.484 12.772 1.00 93.69 98 ILE A CA 1
ATOM 666 C C . ILE A 1 98 ? 1.408 -3.486 13.888 1.00 93.69 98 ILE A C 1
ATOM 668 O O . ILE A 1 98 ? 0.884 -4.601 13.851 1.00 93.69 98 ILE A O 1
ATOM 672 N N . LEU A 1 99 ? 2.151 -3.048 14.902 1.00 94.06 99 LEU A N 1
ATOM 673 C CA . LEU A 1 99 ? 2.353 -3.785 16.140 1.00 94.06 99 LEU A CA 1
ATOM 674 C C . LEU A 1 99 ? 1.692 -3.046 17.306 1.00 94.06 99 LEU A C 1
ATOM 676 O O . LEU A 1 99 ? 2.276 -2.144 17.914 1.00 94.06 99 LEU A O 1
ATOM 680 N N . ASN A 1 100 ? 0.478 -3.474 17.651 1.00 92.81 100 ASN A N 1
ATOM 681 C CA . ASN A 1 100 ? -0.190 -3.111 18.893 1.00 92.81 100 ASN A CA 1
ATOM 682 C C . ASN A 1 100 ? 0.209 -4.087 20.010 1.00 92.81 100 ASN A C 1
ATOM 684 O O . ASN A 1 100 ? -0.555 -4.979 20.379 1.00 92.81 100 ASN A O 1
ATOM 688 N N . ILE A 1 101 ? 1.430 -3.937 20.522 1.00 91.69 101 ILE A N 1
ATOM 689 C CA . ILE A 1 101 ? 1.991 -4.801 21.569 1.00 91.69 101 ILE A CA 1
ATOM 690 C C . ILE A 1 101 ? 2.642 -3.990 22.686 1.00 91.69 101 ILE A C 1
ATOM 692 O O . ILE A 1 101 ? 3.108 -2.877 22.445 1.00 91.69 101 ILE A O 1
ATOM 696 N N . ASN A 1 102 ? 2.684 -4.537 23.904 1.00 89.56 102 ASN A N 1
ATOM 697 C CA . ASN A 1 102 ? 3.298 -3.853 25.048 1.00 89.56 102 ASN A CA 1
ATOM 698 C C . ASN A 1 102 ? 4.777 -4.225 25.226 1.00 89.56 102 ASN A C 1
ATOM 700 O O . ASN A 1 102 ? 5.559 -3.391 25.677 1.00 89.56 102 ASN A O 1
ATOM 704 N N . SER A 1 103 ? 5.173 -5.455 24.885 1.00 90.88 103 SER A N 1
ATOM 705 C CA . SER A 1 103 ? 6.560 -5.911 25.018 1.00 90.88 103 SER A CA 1
ATOM 706 C C . SER A 1 103 ? 6.978 -6.907 23.934 1.00 90.88 103 SER A C 1
ATOM 708 O O . SER A 1 103 ? 6.167 -7.658 23.392 1.00 90.88 103 SER A O 1
ATOM 710 N N . ILE A 1 104 ? 8.275 -6.907 23.626 1.00 92.94 104 ILE A N 1
ATOM 711 C CA . ILE A 1 104 ? 8.930 -7.872 22.739 1.00 92.94 104 ILE A CA 1
ATOM 712 C C . ILE A 1 104 ? 9.974 -8.612 23.579 1.00 92.94 104 ILE A C 1
ATOM 714 O O . ILE A 1 104 ? 10.770 -7.960 24.255 1.00 92.94 104 ILE A O 1
ATOM 718 N N . SER A 1 105 ? 10.003 -9.942 23.528 1.00 94.25 105 SER A N 1
ATOM 719 C CA . SER A 1 105 ? 11.103 -10.773 24.035 1.00 94.25 105 SER A CA 1
ATOM 720 C C . SER A 1 105 ? 11.864 -11.414 22.872 1.00 94.25 105 SER A C 1
ATOM 722 O O . SER A 1 105 ? 11.292 -11.688 21.819 1.00 94.25 105 SER A O 1
ATOM 724 N N . GLY A 1 106 ? 13.173 -11.632 23.033 1.00 94.50 106 GLY A N 1
ATOM 725 C CA . GLY A 1 106 ? 14.034 -12.076 21.928 1.00 94.50 106 GLY A CA 1
ATOM 726 C C . GLY A 1 106 ? 14.113 -11.055 20.783 1.00 94.50 106 GLY A C 1
ATOM 727 O O . GLY A 1 106 ? 13.541 -9.970 20.873 1.00 94.50 106 GLY A O 1
ATOM 728 N N . THR A 1 107 ? 14.842 -11.387 19.717 1.00 95.56 107 THR A N 1
ATOM 729 C CA . THR A 1 107 ? 14.968 -10.526 18.529 1.00 95.56 107 THR A CA 1
ATOM 730 C C . THR A 1 107 ? 13.754 -10.685 17.623 1.00 95.56 107 THR A C 1
ATOM 732 O O . THR A 1 107 ? 13.440 -11.804 17.229 1.00 95.56 107 THR A O 1
ATOM 735 N N . LEU A 1 108 ? 13.093 -9.588 17.258 1.00 96.38 108 LEU A N 1
ATOM 736 C CA . LEU A 1 108 ? 12.025 -9.556 16.259 1.00 96.38 108 LEU A CA 1
ATOM 737 C C . LEU A 1 108 ? 12.519 -8.825 15.013 1.00 96.38 108 LEU A C 1
ATOM 739 O O . LEU A 1 108 ? 13.050 -7.728 15.136 1.00 96.38 108 LEU A O 1
ATOM 743 N N . ASN A 1 109 ? 12.300 -9.389 13.827 1.00 97.81 109 ASN A N 1
ATOM 744 C CA . ASN A 1 109 ? 12.624 -8.716 12.572 1.00 97.81 109 ASN A CA 1
ATOM 745 C C . ASN A 1 109 ? 11.338 -8.278 11.861 1.00 97.81 109 ASN A C 1
ATOM 747 O O . ASN A 1 109 ? 10.427 -9.087 11.654 1.00 97.81 109 ASN A O 1
ATOM 751 N N . LEU A 1 110 ? 11.278 -7.017 11.446 1.00 97.81 110 LEU A N 1
ATOM 752 C CA . LEU A 1 110 ? 10.202 -6.470 10.625 1.00 97.81 110 LEU A CA 1
ATOM 753 C C . LEU A 1 110 ? 10.749 -6.025 9.276 1.00 97.81 110 LEU A C 1
ATOM 755 O O . LEU A 1 110 ? 11.691 -5.237 9.203 1.00 97.81 110 LEU A O 1
ATOM 759 N N . GLU A 1 111 ? 10.113 -6.489 8.206 1.00 98.19 111 GLU A N 1
ATOM 760 C CA . GLU A 1 111 ? 10.467 -6.113 6.842 1.00 98.19 111 GLU A CA 1
ATOM 761 C C . GLU A 1 111 ? 9.238 -5.555 6.122 1.00 98.19 111 GLU A C 1
ATOM 763 O O . GLU A 1 111 ? 8.277 -6.274 5.847 1.00 98.19 111 GLU A O 1
ATOM 768 N N . ALA A 1 112 ? 9.281 -4.266 5.804 1.00 97.06 112 ALA A N 1
ATOM 769 C CA . ALA A 1 112 ? 8.359 -3.599 4.894 1.00 97.06 112 ALA A CA 1
ATOM 770 C C . ALA A 1 112 ? 9.188 -2.881 3.819 1.00 97.06 112 ALA A C 1
ATOM 772 O O . ALA A 1 112 ? 9.175 -1.660 3.698 1.00 97.06 112 ALA A O 1
ATOM 773 N N . MET A 1 113 ? 9.955 -3.663 3.062 1.00 97.69 113 MET A N 1
ATOM 774 C CA . MET A 1 113 ? 10.877 -3.189 2.032 1.00 97.69 113 MET A CA 1
ATOM 775 C C . MET A 1 113 ? 10.241 -3.162 0.642 1.00 97.69 113 MET A C 1
ATOM 777 O O . MET A 1 113 ? 9.519 -4.087 0.253 1.00 97.69 113 MET A O 1
ATOM 781 N N . GLY A 1 114 ? 10.569 -2.135 -0.133 1.00 97.50 114 GLY A N 1
ATOM 782 C CA . GLY A 1 114 ? 10.221 -2.072 -1.545 1.00 97.50 114 GLY A CA 1
ATOM 783 C C . GLY A 1 114 ? 10.970 -3.115 -2.378 1.00 97.50 114 GLY A C 1
ATOM 784 O O . GLY A 1 114 ? 12.115 -3.467 -2.099 1.00 97.50 114 GLY A O 1
ATOM 785 N N . GLY A 1 115 ? 10.318 -3.622 -3.418 1.00 97.75 115 GLY A N 1
ATOM 786 C CA . GLY A 1 115 ? 10.903 -4.554 -4.375 1.00 97.75 115 GLY A CA 1
ATOM 787 C C . GLY A 1 115 ? 11.747 -3.843 -5.432 1.00 97.75 115 GLY A C 1
ATOM 788 O O . GLY A 1 115 ? 11.459 -2.716 -5.828 1.00 97.75 115 GLY A O 1
ATOM 789 N N . ASN A 1 116 ? 12.783 -4.508 -5.932 1.00 97.69 116 ASN A N 1
ATOM 790 C CA . ASN A 1 116 ? 13.636 -3.992 -6.998 1.00 97.69 116 ASN A CA 1
ATOM 791 C C . ASN A 1 116 ? 12.899 -3.959 -8.350 1.00 97.69 116 ASN A C 1
ATOM 793 O O . ASN A 1 116 ? 12.130 -4.872 -8.658 1.00 97.69 116 ASN A O 1
ATOM 797 N N . GLY A 1 117 ? 13.165 -2.940 -9.165 1.00 96.44 117 GLY A N 1
ATOM 798 C CA . GLY A 1 117 ? 12.707 -2.832 -10.551 1.00 96.44 117 GLY A CA 1
ATOM 799 C C . GLY A 1 117 ? 13.498 -3.719 -11.516 1.00 96.44 117 GLY A C 1
ATOM 800 O O . GLY A 1 117 ? 14.622 -4.135 -11.229 1.00 96.44 117 GLY A O 1
ATOM 801 N N . GLY A 1 118 ? 12.894 -4.033 -12.664 1.00 95.31 118 GLY A N 1
ATOM 802 C CA . GLY A 1 118 ? 13.462 -4.971 -13.630 1.00 95.31 118 GLY A CA 1
ATOM 803 C C . GLY A 1 118 ? 14.620 -4.372 -14.424 1.00 95.31 118 GLY A C 1
ATOM 804 O O . GLY A 1 118 ? 14.604 -3.194 -14.783 1.00 95.31 118 GLY A O 1
ATOM 805 N N . ASN A 1 119 ? 15.627 -5.195 -14.711 1.00 95.12 119 ASN A N 1
ATOM 806 C CA . ASN A 1 119 ? 16.768 -4.806 -15.541 1.00 95.12 119 ASN A CA 1
ATOM 807 C C . ASN A 1 119 ? 16.425 -4.926 -17.029 1.00 95.12 119 ASN A C 1
ATOM 809 O O . ASN A 1 119 ? 15.444 -5.556 -17.400 1.00 95.12 119 ASN A O 1
ATOM 813 N N . ILE A 1 120 ? 17.274 -4.375 -17.889 1.00 93.00 120 ILE A N 1
ATOM 814 C CA . ILE A 1 120 ? 17.238 -4.600 -19.338 1.00 93.00 120 ILE A CA 1
ATOM 815 C C . ILE A 1 120 ? 18.434 -5.466 -19.718 1.00 93.00 120 ILE A C 1
ATOM 817 O O . ILE A 1 120 ? 19.507 -5.321 -19.140 1.00 93.00 120 ILE A O 1
ATOM 821 N N . ASN A 1 121 ? 18.264 -6.360 -20.686 1.00 93.69 121 ASN A N 1
ATOM 822 C CA . ASN A 1 121 ? 19.329 -7.181 -21.251 1.00 93.69 121 ASN A CA 1
ATOM 823 C C . ASN A 1 121 ? 19.317 -7.119 -22.787 1.00 93.69 121 ASN A C 1
ATOM 825 O O . ASN A 1 121 ? 19.196 -8.138 -23.467 1.00 93.69 121 ASN A O 1
ATOM 829 N N . SER A 1 122 ? 19.423 -5.908 -23.340 1.00 89.56 122 SER A N 1
ATOM 830 C CA . SER A 1 122 ? 19.416 -5.692 -24.792 1.00 89.56 122 SER A CA 1
ATOM 831 C C . SER A 1 122 ? 20.822 -5.409 -25.337 1.00 89.56 122 SER A C 1
ATOM 833 O O . SER A 1 122 ? 21.441 -4.423 -24.924 1.00 89.56 122 SER A O 1
ATOM 835 N N . PRO A 1 123 ? 21.328 -6.208 -26.296 1.00 89.44 123 PRO A N 1
ATOM 836 C CA . PRO A 1 123 ? 22.606 -5.936 -26.954 1.00 89.44 123 PRO A CA 1
ATOM 837 C C . PRO A 1 123 ? 22.561 -4.728 -27.892 1.00 89.44 123 PRO A C 1
ATOM 839 O O . PRO A 1 123 ? 23.608 -4.165 -28.196 1.00 89.44 123 PRO A O 1
ATOM 842 N N . LEU A 1 124 ? 21.373 -4.357 -28.376 1.00 84.06 124 LEU A N 1
ATOM 843 C CA . LEU A 1 124 ? 21.207 -3.411 -29.482 1.00 84.06 124 LEU A CA 1
ATOM 844 C C . LEU A 1 124 ? 20.480 -2.132 -29.071 1.00 84.06 124 LEU A C 1
ATOM 846 O O . LEU A 1 124 ? 20.777 -1.068 -29.609 1.00 84.06 124 LEU A O 1
ATOM 850 N N . TYR A 1 125 ? 19.542 -2.225 -28.127 1.00 84.75 125 TYR A N 1
ATOM 851 C CA . TYR A 1 125 ? 18.652 -1.123 -27.786 1.00 84.75 125 TYR A CA 1
ATOM 852 C C . TYR A 1 125 ? 18.884 -0.607 -26.373 1.00 84.75 125 TYR A C 1
ATOM 854 O O . TYR A 1 125 ? 19.217 -1.339 -25.441 1.00 84.75 125 TYR A O 1
ATOM 862 N N . CYS A 1 126 ? 18.656 0.689 -26.224 1.00 86.25 126 CYS A N 1
ATOM 863 C CA . CYS A 1 126 ? 18.680 1.387 -24.956 1.00 86.25 126 CYS A CA 1
ATOM 864 C C . CYS A 1 126 ? 17.245 1.602 -24.496 1.00 86.25 126 CYS A C 1
ATOM 866 O O . CYS A 1 126 ? 16.544 2.469 -25.011 1.00 86.25 126 CYS A O 1
ATOM 868 N N . LEU A 1 127 ? 16.803 0.735 -23.588 1.00 86.56 127 LEU A N 1
ATOM 869 C CA . LEU A 1 127 ? 15.416 0.625 -23.145 1.00 86.56 127 LEU A CA 1
ATOM 870 C C . LEU A 1 127 ? 15.309 1.041 -21.681 1.00 86.56 127 LEU A C 1
ATOM 872 O O . LEU A 1 127 ? 16.293 0.989 -20.943 1.00 86.56 127 LEU A O 1
ATOM 876 N N . GLY A 1 128 ? 14.110 1.443 -21.270 1.00 89.62 128 GLY A N 1
ATOM 877 C CA . GLY A 1 128 ? 13.835 1.896 -19.912 1.00 89.62 128 GLY A CA 1
ATOM 878 C C . GLY A 1 128 ? 13.782 0.744 -18.906 1.00 89.62 128 GLY A C 1
ATOM 879 O O . GLY A 1 128 ? 12.876 -0.085 -19.005 1.00 89.62 128 GLY A O 1
ATOM 880 N N . PRO A 1 129 ? 14.684 0.676 -17.915 1.00 92.75 129 PRO A N 1
ATOM 881 C CA . PRO A 1 129 ? 14.555 -0.246 -16.793 1.00 92.75 129 PRO A CA 1
ATOM 882 C C . PRO A 1 129 ? 13.361 0.117 -15.900 1.00 92.75 129 PRO A C 1
ATOM 884 O O . PRO A 1 129 ? 12.840 1.232 -15.960 1.00 92.75 129 PRO A O 1
ATOM 887 N N . GLY A 1 130 ? 12.940 -0.810 -15.043 1.00 94.38 130 GLY A N 1
ATOM 888 C CA . GLY A 1 130 ? 11.850 -0.578 -14.096 1.00 94.38 130 GLY A CA 1
ATOM 889 C C . GLY A 1 130 ? 12.289 0.236 -12.878 1.00 94.38 130 GLY A C 1
ATOM 890 O O . GLY A 1 130 ? 13.413 0.082 -12.391 1.00 94.38 130 GLY A O 1
ATOM 891 N N . GLY A 1 131 ? 11.385 1.058 -12.346 1.00 95.69 131 GLY A N 1
ATOM 892 C CA . GLY A 1 131 ? 11.584 1.768 -11.081 1.00 95.69 131 GLY A CA 1
ATOM 893 C C . GLY A 1 131 ? 11.523 0.829 -9.875 1.00 95.69 131 GLY A C 1
ATOM 894 O O . GLY A 1 131 ? 10.873 -0.221 -9.918 1.00 95.69 131 GLY A O 1
ATOM 895 N N . GLY A 1 132 ? 12.204 1.188 -8.788 1.00 97.12 132 GLY A N 1
ATOM 896 C CA . GLY A 1 132 ? 12.099 0.458 -7.522 1.00 97.12 132 GLY A CA 1
ATOM 897 C C . GLY A 1 132 ? 10.771 0.739 -6.812 1.00 97.12 132 GLY A C 1
ATOM 898 O O . GLY A 1 132 ? 10.234 1.834 -6.922 1.00 97.12 132 GLY A O 1
ATOM 899 N N . GLY A 1 133 ? 10.212 -0.217 -6.077 1.00 96.25 133 GLY A N 1
ATOM 900 C CA . GLY A 1 133 ? 9.044 0.029 -5.223 1.00 96.25 133 GLY A CA 1
ATOM 901 C C . GLY A 1 133 ? 9.425 0.788 -3.950 1.00 96.25 133 GLY A C 1
ATOM 902 O O . GLY A 1 133 ? 10.546 0.646 -3.472 1.00 96.25 133 GLY A O 1
ATOM 903 N N . SER A 1 134 ? 8.519 1.582 -3.376 1.00 95.19 134 SER A N 1
A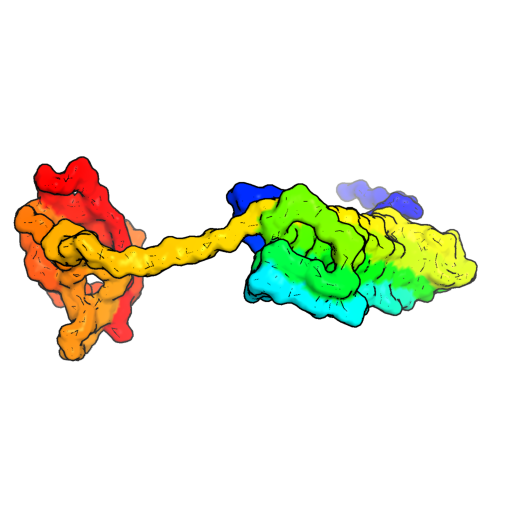TOM 904 C CA . SER A 1 134 ? 8.772 2.261 -2.094 1.00 95.19 134 SER A CA 1
ATOM 905 C C . SER A 1 134 ? 8.779 1.296 -0.910 1.00 95.19 134 SER A C 1
ATOM 907 O O . SER A 1 134 ? 8.166 0.227 -0.950 1.00 95.19 134 SER A O 1
ATOM 909 N N . GLY A 1 135 ? 9.454 1.695 0.164 1.00 95.69 135 GLY A N 1
ATOM 910 C CA . GLY A 1 135 ? 9.295 1.094 1.478 1.00 95.69 135 GLY A CA 1
ATOM 911 C C . GLY A 1 135 ? 7.896 1.329 2.052 1.00 95.69 135 GLY A C 1
ATOM 912 O O . GLY A 1 135 ? 7.169 2.238 1.648 1.00 95.69 135 GLY A O 1
ATOM 913 N N . GLY A 1 136 ? 7.514 0.479 2.996 1.00 94.06 136 GLY A N 1
ATOM 914 C CA . GLY A 1 136 ? 6.191 0.455 3.600 1.00 94.06 136 GLY A CA 1
ATOM 915 C C . GLY A 1 136 ? 6.093 1.262 4.888 1.00 94.06 136 GLY A C 1
ATOM 916 O O . GLY A 1 136 ? 7.017 1.967 5.290 1.00 94.06 136 GLY A O 1
ATOM 917 N N . VAL A 1 137 ? 4.956 1.144 5.564 1.00 93.25 137 VAL A N 1
ATOM 918 C CA . VAL A 1 137 ? 4.731 1.808 6.853 1.00 93.25 137 VAL A CA 1
ATOM 919 C C . VAL A 1 137 ? 4.843 0.786 7.971 1.00 93.25 137 VAL A C 1
ATOM 921 O O . VAL A 1 137 ? 4.162 -0.236 7.941 1.00 93.25 137 VAL A O 1
ATOM 924 N N . VAL A 1 138 ? 5.654 1.077 8.984 1.00 94.25 138 VAL A N 1
ATOM 925 C CA . VAL A 1 138 ? 5.664 0.330 10.244 1.00 94.25 138 VAL A CA 1
ATOM 926 C C . VAL A 1 138 ? 5.159 1.237 11.353 1.00 94.25 138 VAL A C 1
ATOM 928 O O . VAL A 1 138 ? 5.703 2.316 11.563 1.00 94.25 138 VAL A O 1
ATOM 931 N N . TRP A 1 139 ? 4.112 0.818 12.061 1.00 92.62 139 TRP A N 1
ATOM 932 C CA . TRP A 1 139 ? 3.504 1.599 13.134 1.00 92.62 139 TRP A CA 1
ATOM 933 C C . TRP A 1 139 ? 3.554 0.834 14.455 1.00 92.62 139 TRP A C 1
ATOM 935 O O . TRP A 1 139 ? 2.948 -0.228 14.611 1.00 92.62 139 TRP A O 1
ATOM 945 N N . LEU A 1 140 ? 4.302 1.378 15.410 1.00 92.75 140 LEU A N 1
ATOM 946 C CA . LEU A 1 140 ? 4.485 0.806 16.736 1.00 92.75 140 LEU A CA 1
ATOM 947 C C . LEU A 1 140 ? 3.561 1.483 17.752 1.00 92.75 140 LEU A C 1
ATOM 949 O O . LEU A 1 140 ? 3.335 2.693 17.699 1.00 92.75 140 LEU A O 1
ATOM 953 N N . LYS A 1 141 ? 3.072 0.710 18.725 1.00 90.50 141 LYS A N 1
ATOM 954 C CA . LYS A 1 141 ? 2.358 1.241 19.898 1.00 90.50 141 LYS A CA 1
ATOM 955 C C . LYS A 1 141 ? 3.245 2.119 20.787 1.00 90.50 141 LYS A C 1
ATOM 957 O O . LYS A 1 141 ? 2.783 3.115 21.331 1.00 90.50 141 LYS A O 1
ATOM 962 N N . GLY A 1 142 ? 4.508 1.729 20.959 1.00 86.62 142 GLY A N 1
ATOM 963 C CA . GLY A 1 142 ? 5.472 2.445 21.796 1.00 86.62 142 GLY A CA 1
ATOM 964 C C . GLY A 1 142 ? 5.887 3.800 21.218 1.00 86.62 142 GLY A C 1
ATOM 965 O O . GLY A 1 142 ? 5.546 4.143 20.089 1.00 86.62 142 GLY A O 1
ATOM 966 N N . THR A 1 143 ? 6.657 4.560 21.995 1.00 85.31 143 THR A N 1
ATOM 967 C CA . THR A 1 143 ? 7.171 5.893 21.625 1.00 85.31 143 THR A CA 1
ATOM 968 C C . THR A 1 143 ? 8.599 5.874 21.073 1.00 85.31 143 THR A C 1
ATOM 970 O O . THR A 1 143 ? 9.094 6.901 20.619 1.00 85.31 143 THR A O 1
ATOM 973 N N . LEU A 1 144 ? 9.271 4.721 21.131 1.00 85.69 144 LEU A N 1
ATOM 974 C CA . LEU A 1 144 ? 10.650 4.503 20.696 1.00 85.69 144 LEU A CA 1
ATOM 975 C C . LEU A 1 144 ? 10.773 3.122 20.045 1.00 85.69 144 LEU A C 1
ATOM 977 O O . LEU A 1 144 ? 9.938 2.244 20.276 1.00 85.69 144 LEU A O 1
ATOM 981 N N . ILE A 1 145 ? 11.833 2.925 19.261 1.00 87.31 145 ILE A N 1
ATOM 982 C CA . ILE A 1 145 ? 12.185 1.620 18.686 1.00 87.31 145 ILE A CA 1
ATOM 983 C C . ILE A 1 145 ? 12.673 0.700 19.814 1.00 87.31 145 ILE A C 1
ATOM 985 O O . ILE A 1 145 ? 13.639 1.053 20.496 1.00 87.31 145 ILE A O 1
ATOM 989 N N . PRO A 1 146 ? 12.048 -0.470 20.027 1.00 89.25 146 PRO A N 1
ATOM 990 C CA . PRO A 1 146 ? 12.570 -1.473 20.949 1.00 89.25 146 PRO A CA 1
ATOM 991 C C . PRO A 1 146 ? 13.975 -1.926 20.529 1.00 89.25 146 PRO A C 1
ATOM 993 O O . PRO A 1 146 ? 14.222 -2.173 19.354 1.00 89.25 146 PRO A O 1
ATOM 996 N N . SER A 1 147 ? 14.904 -2.078 21.474 1.00 89.75 147 SER A N 1
ATOM 997 C CA . SER A 1 147 ? 16.300 -2.453 21.174 1.00 89.75 147 SER A CA 1
ATOM 998 C C . SER A 1 147 ? 16.455 -3.842 20.548 1.00 89.75 147 SER A C 1
ATOM 1000 O O . SER A 1 147 ? 17.476 -4.147 19.941 1.00 89.75 147 SER A O 1
ATOM 1002 N N . ASN A 1 148 ? 15.449 -4.689 20.714 1.00 91.81 148 ASN A N 1
ATOM 1003 C CA . ASN A 1 148 ? 15.369 -6.036 20.175 1.00 91.81 148 ASN A CA 1
ATOM 1004 C C . ASN A 1 148 ? 14.536 -6.131 18.888 1.00 91.81 148 ASN A C 1
ATOM 1006 O O . ASN A 1 148 ? 14.213 -7.235 18.451 1.00 91.81 148 ASN A O 1
ATOM 1010 N N . LEU A 1 149 ? 14.187 -4.992 18.291 1.00 94.25 149 LEU A N 1
ATOM 1011 C CA . LEU A 1 149 ? 13.538 -4.907 16.993 1.00 94.25 149 LEU A CA 1
ATOM 1012 C C . LEU A 1 149 ? 14.578 -4.569 15.912 1.00 94.25 149 LEU A C 1
ATOM 1014 O O . LEU A 1 149 ? 15.137 -3.475 15.918 1.00 94.25 149 LEU A O 1
ATOM 1018 N N . ASP A 1 150 ? 14.792 -5.485 14.967 1.00 95.44 150 ASP A N 1
ATOM 1019 C CA . ASP A 1 150 ? 15.457 -5.190 13.693 1.00 95.44 150 ASP A CA 1
ATOM 1020 C C . ASP A 1 150 ? 14.403 -4.752 12.670 1.00 95.44 150 ASP A C 1
ATOM 1022 O O . ASP A 1 150 ? 13.386 -5.426 12.478 1.00 95.44 150 ASP A O 1
ATOM 1026 N N . LEU A 1 151 ? 14.619 -3.608 12.028 1.00 96.38 151 LEU A N 1
ATOM 1027 C CA . LEU A 1 151 ? 13.628 -2.961 11.172 1.00 96.38 151 LEU A CA 1
ATOM 1028 C C . LEU A 1 151 ? 14.227 -2.622 9.812 1.00 96.38 151 LEU A C 1
ATOM 1030 O O . LEU A 1 151 ? 15.201 -1.878 9.725 1.00 96.38 151 LEU A O 1
ATOM 1034 N N . LYS A 1 152 ? 13.568 -3.084 8.745 1.00 97.75 152 LYS A N 1
ATOM 1035 C CA . LYS A 1 152 ? 13.928 -2.762 7.361 1.00 97.75 152 LYS A CA 1
ATOM 1036 C C . LYS A 1 152 ? 12.729 -2.207 6.613 1.00 97.75 152 LYS A C 1
ATOM 1038 O O . LYS A 1 152 ? 11.738 -2.907 6.393 1.00 97.75 152 LYS A O 1
ATOM 1043 N N . ILE A 1 153 ? 12.841 -0.948 6.208 1.00 96.56 153 ILE A N 1
ATOM 1044 C CA . ILE A 1 153 ? 11.787 -0.205 5.502 1.00 96.56 153 ILE A CA 1
ATOM 1045 C C . ILE A 1 153 ? 12.319 0.516 4.263 1.00 96.56 153 ILE A C 1
ATOM 1047 O O . ILE A 1 153 ? 11.703 1.460 3.786 1.00 96.56 153 ILE A O 1
ATOM 1051 N N . ASP A 1 154 ? 13.475 0.111 3.746 1.00 97.31 154 ASP A N 1
ATOM 1052 C CA . ASP A 1 154 ? 14.073 0.759 2.581 1.00 97.31 154 ASP A CA 1
ATOM 1053 C C . ASP A 1 154 ? 13.250 0.530 1.310 1.00 97.31 154 ASP A C 1
ATOM 1055 O O . ASP A 1 154 ? 12.572 -0.492 1.149 1.00 97.31 154 ASP A O 1
ATOM 1059 N N . GLY A 1 155 ? 13.324 1.491 0.391 1.00 96.75 155 GLY A N 1
ATOM 1060 C CA . GLY A 1 155 ? 12.828 1.304 -0.963 1.00 96.75 155 GLY A CA 1
ATOM 1061 C C . GLY A 1 155 ? 13.692 0.321 -1.755 1.00 96.75 155 GLY A C 1
ATOM 1062 O O . GLY A 1 155 ? 14.857 0.073 -1.443 1.00 96.75 155 GLY A O 1
ATOM 1063 N N . GLY A 1 156 ? 13.102 -0.257 -2.795 1.00 97.12 156 GLY A N 1
ATOM 1064 C CA . GLY A 1 156 ? 13.799 -1.136 -3.721 1.00 97.12 156 GLY A CA 1
ATOM 1065 C C . GLY A 1 156 ? 14.665 -0.353 -4.704 1.00 97.12 156 GLY A C 1
ATOM 1066 O O . GLY A 1 156 ? 14.395 0.801 -5.030 1.00 97.12 156 GLY A O 1
ATOM 1067 N N . ASN A 1 157 ? 15.691 -1.003 -5.240 1.00 97.25 157 ASN A N 1
ATOM 1068 C CA . ASN A 1 157 ? 16.540 -0.418 -6.272 1.00 97.25 157 ASN A CA 1
ATOM 1069 C C . ASN A 1 157 ? 15.829 -0.437 -7.629 1.00 97.25 157 ASN A C 1
ATOM 1071 O O . ASN A 1 157 ? 15.181 -1.419 -7.985 1.00 97.25 157 ASN A O 1
ATOM 1075 N N . SER A 1 158 ? 16.006 0.607 -8.427 1.00 96.19 158 SER A N 1
ATOM 1076 C CA . SER A 1 158 ? 15.676 0.579 -9.853 1.00 96.19 158 SER A CA 1
ATOM 1077 C C . SER A 1 158 ? 16.580 -0.373 -10.627 1.00 96.19 158 SER A C 1
ATOM 1079 O O . SER A 1 158 ? 17.724 -0.646 -10.244 1.00 96.19 158 SER A O 1
ATOM 1081 N N . GLY A 1 159 ? 16.059 -0.857 -11.749 1.00 95.25 159 GLY A N 1
ATOM 1082 C CA . GLY A 1 159 ? 16.827 -1.648 -12.692 1.00 95.25 159 GLY A CA 1
ATOM 1083 C C . GLY A 1 159 ? 17.838 -0.823 -13.488 1.00 95.25 159 GLY A C 1
ATOM 1084 O O . GLY A 1 159 ? 17.901 0.403 -13.417 1.00 95.25 159 GLY A O 1
ATOM 1085 N N . LYS A 1 160 ? 18.641 -1.521 -14.287 1.00 94.88 160 LYS A N 1
ATOM 1086 C CA . LYS A 1 160 ? 19.617 -0.949 -15.221 1.00 94.88 160 LYS A CA 1
ATOM 1087 C C . LYS A 1 160 ? 19.779 -1.825 -16.461 1.00 94.88 160 LYS A C 1
ATOM 1089 O O . LYS A 1 160 ? 19.379 -2.988 -16.464 1.00 94.88 160 LYS A O 1
ATOM 1094 N N . GLN A 1 161 ? 20.418 -1.296 -17.497 1.00 93.06 161 GLN A N 1
ATOM 1095 C CA . GLN A 1 161 ? 20.903 -2.097 -18.622 1.00 93.06 161 GLN A CA 1
ATOM 1096 C C . GLN A 1 161 ? 22.084 -2.971 -18.175 1.00 93.06 161 GLN A C 1
ATOM 1098 O O . GLN A 1 161 ? 23.083 -2.451 -17.678 1.00 93.06 161 GLN A O 1
ATOM 1103 N N . VAL A 1 162 ? 21.997 -4.290 -18.351 1.00 95.50 162 VAL A N 1
ATOM 1104 C CA . VAL A 1 162 ? 23.028 -5.243 -17.895 1.00 95.50 162 VAL A CA 1
ATOM 1105 C C . VAL A 1 162 ? 23.756 -5.971 -19.024 1.00 95.50 162 VAL A C 1
ATOM 1107 O O . VAL A 1 162 ? 24.779 -6.600 -18.759 1.00 95.50 162 VAL A O 1
ATOM 1110 N N . HIS A 1 163 ? 23.288 -5.881 -20.273 1.00 94.44 163 HIS A N 1
ATOM 1111 C CA . HIS A 1 163 ? 23.935 -6.584 -21.383 1.00 94.44 163 HIS A CA 1
ATOM 1112 C C . HIS A 1 163 ? 25.307 -5.979 -21.700 1.00 94.44 163 HIS A C 1
ATOM 1114 O O . HIS A 1 163 ? 25.383 -4.828 -22.105 1.00 94.44 163 HIS A O 1
ATOM 1120 N N . ILE A 1 164 ? 26.388 -6.757 -21.593 1.00 93.06 164 ILE A N 1
ATOM 1121 C CA . ILE A 1 164 ? 27.770 -6.243 -21.668 1.00 93.06 164 ILE A CA 1
ATOM 1122 C C . ILE A 1 164 ? 28.126 -5.554 -22.993 1.00 93.06 164 ILE A C 1
ATOM 1124 O O . ILE A 1 164 ? 28.855 -4.567 -22.992 1.00 93.06 164 ILE A O 1
ATOM 1128 N N . SER A 1 165 ? 27.600 -6.045 -24.118 1.00 91.88 165 SER A N 1
ATOM 1129 C CA . SER A 1 165 ? 27.840 -5.452 -25.443 1.00 91.88 165 SER A CA 1
ATOM 1130 C C . SER A 1 165 ? 26.899 -4.294 -25.778 1.00 91.88 165 SER A C 1
ATOM 1132 O O . SER A 1 165 ? 26.916 -3.815 -26.909 1.00 91.88 165 SER A O 1
ATOM 1134 N N . SER A 1 166 ? 26.025 -3.902 -24.849 1.00 89.75 166 SER A N 1
ATOM 1135 C CA . SER A 1 166 ? 25.086 -2.817 -25.087 1.00 89.75 166 SER A CA 1
ATOM 1136 C C . SER A 1 166 ? 25.838 -1.487 -25.172 1.00 89.75 166 SER A C 1
ATOM 1138 O O . SER A 1 166 ? 26.741 -1.246 -24.366 1.00 89.75 166 SER A O 1
ATOM 1140 N N . PRO A 1 167 ? 25.439 -0.563 -26.062 1.00 88.06 167 PRO A N 1
ATOM 1141 C CA . PRO A 1 167 ? 25.991 0.792 -26.071 1.00 88.06 167 PRO A CA 1
ATOM 1142 C C . PRO A 1 167 ? 25.675 1.588 -24.790 1.00 88.06 167 PRO A C 1
ATOM 1144 O O . PRO A 1 167 ? 26.202 2.679 -24.598 1.00 88.06 167 PRO A O 1
ATOM 1147 N N . CYS A 1 168 ? 24.826 1.057 -23.906 1.00 88.38 168 CYS A N 1
ATOM 1148 C CA . CYS A 1 168 ? 24.356 1.724 -22.698 1.00 88.38 168 CYS A CA 1
ATOM 1149 C C . CYS A 1 168 ? 24.437 0.868 -21.429 1.00 88.38 168 CYS A C 1
ATOM 1151 O O . CYS A 1 168 ? 23.688 1.087 -20.473 1.00 88.38 168 CYS A O 1
ATOM 1153 N N . THR A 1 169 ? 25.344 -0.106 -21.395 1.00 94.12 169 THR A N 1
ATOM 1154 C CA . THR A 1 169 ? 25.602 -0.946 -20.218 1.00 94.12 169 THR A CA 1
ATOM 1155 C C . THR A 1 169 ? 25.755 -0.120 -18.938 1.00 94.12 169 THR A C 1
ATOM 1157 O O . THR A 1 169 ? 26.483 0.867 -18.890 1.00 94.12 169 THR A O 1
ATOM 1160 N N . GLY A 1 170 ? 25.065 -0.539 -17.879 1.00 91.94 170 GLY A N 1
ATOM 1161 C CA . GLY A 1 170 ? 25.093 0.076 -16.554 1.00 91.94 170 GLY A CA 1
ATOM 1162 C C . GLY A 1 170 ? 24.161 1.275 -16.374 1.00 91.94 170 GLY A C 1
ATOM 1163 O O . GLY A 1 170 ? 23.935 1.684 -15.236 1.00 91.94 170 GLY A O 1
ATOM 1164 N N . SER A 1 171 ? 23.594 1.821 -17.449 1.00 91.06 171 SER A N 1
ATOM 1165 C CA . SER A 1 171 ? 22.718 2.992 -17.361 1.00 91.06 171 SER A CA 1
ATOM 1166 C C . SER A 1 171 ? 21.314 2.652 -16.841 1.00 91.06 171 SER A C 1
ATOM 1168 O O . SER A 1 171 ? 20.791 1.555 -17.056 1.00 91.06 171 SER A O 1
ATOM 1170 N N . LYS A 1 172 ? 20.711 3.625 -16.146 1.00 91.44 172 LYS A N 1
ATOM 1171 C CA . LYS A 1 172 ? 19.350 3.559 -15.587 1.00 91.44 172 LYS A CA 1
ATOM 1172 C C . LYS A 1 172 ? 18.290 4.241 -16.467 1.00 91.44 172 LYS A C 1
ATOM 1174 O O . LYS A 1 172 ? 17.106 4.079 -16.234 1.00 91.44 172 LYS A O 1
ATOM 1179 N N . PHE A 1 173 ? 18.683 5.037 -17.465 1.00 88.50 173 PHE A N 1
ATOM 1180 C CA . PHE A 1 173 ? 17.744 5.768 -18.340 1.00 88.50 173 PHE A CA 1
ATOM 1181 C C . PHE A 1 173 ? 16.658 6.575 -17.611 1.00 88.50 173 PHE A C 1
ATOM 1183 O O . PHE A 1 173 ? 15.521 6.668 -18.064 1.00 88.50 173 PHE A O 1
ATOM 1190 N N . GLY A 1 174 ? 17.015 7.168 -16.472 1.00 87.56 174 GLY A N 1
ATOM 1191 C CA . GLY A 1 174 ? 16.083 7.937 -15.652 1.00 87.56 174 GLY A CA 1
ATOM 1192 C C . GLY A 1 174 ? 15.243 7.101 -14.687 1.00 87.56 174 GLY A C 1
ATOM 1193 O O . GLY A 1 174 ? 14.519 7.697 -13.902 1.00 87.56 174 GLY A O 1
ATOM 1194 N N . SER A 1 175 ? 15.369 5.766 -14.669 1.00 91.94 175 SER A N 1
ATOM 1195 C CA . SER A 1 175 ? 14.706 4.968 -13.639 1.00 91.94 175 SER A CA 1
ATOM 1196 C C . SER A 1 175 ? 15.249 5.308 -12.254 1.00 91.94 175 SER A C 1
ATOM 1198 O O . SER A 1 175 ? 16.463 5.466 -12.075 1.00 91.94 175 SER A O 1
ATOM 1200 N N . THR A 1 176 ? 14.358 5.390 -11.270 1.00 95.56 176 THR A N 1
ATOM 1201 C CA . THR A 1 176 ? 14.701 5.826 -9.911 1.00 95.56 176 THR A CA 1
ATOM 1202 C C . THR A 1 176 ? 14.405 4.759 -8.866 1.00 95.56 176 THR A C 1
ATOM 1204 O O . THR A 1 176 ? 13.498 3.933 -9.004 1.00 95.56 176 THR A O 1
ATOM 1207 N N . ASP A 1 177 ? 15.239 4.740 -7.828 1.00 97.00 177 ASP A N 1
ATOM 1208 C CA . ASP A 1 177 ? 15.056 3.859 -6.678 1.00 97.00 177 ASP A CA 1
ATOM 1209 C C . ASP A 1 177 ? 13.794 4.289 -5.914 1.00 97.00 177 ASP A C 1
ATOM 1211 O O . ASP A 1 177 ? 13.397 5.457 -5.951 1.00 97.00 177 ASP A O 1
ATOM 1215 N N . GLY A 1 178 ? 13.137 3.338 -5.258 1.00 95.88 178 GLY A N 1
ATOM 1216 C CA . GLY A 1 178 ? 11.989 3.643 -4.418 1.00 95.88 178 GLY A CA 1
ATOM 1217 C C . GLY A 1 178 ? 12.410 4.411 -3.170 1.00 95.88 178 GLY A C 1
ATOM 1218 O O . GLY A 1 178 ? 13.515 4.245 -2.655 1.00 95.88 178 GLY A O 1
ATOM 1219 N N . GLU A 1 179 ? 11.513 5.242 -2.658 1.00 95.56 179 GLU A N 1
ATOM 1220 C CA . GLU A 1 179 ? 11.763 5.975 -1.420 1.00 95.56 179 GLU A CA 1
ATOM 1221 C C . GLU A 1 179 ? 11.651 5.055 -0.197 1.00 95.56 179 GLU A C 1
ATOM 1223 O O . GLU A 1 179 ? 10.839 4.126 -0.173 1.00 95.56 179 GLU A O 1
ATOM 1228 N N . THR A 1 180 ? 12.458 5.327 0.831 1.00 95.62 180 THR A N 1
ATOM 1229 C CA . THR A 1 180 ? 12.349 4.674 2.141 1.00 95.62 180 THR A CA 1
ATOM 1230 C C . THR A 1 180 ? 10.972 4.931 2.750 1.00 95.62 180 THR A C 1
ATOM 1232 O O . THR A 1 180 ? 10.411 6.019 2.636 1.00 95.62 180 THR A O 1
ATOM 1235 N N . GLY A 1 181 ? 10.431 3.903 3.392 1.00 92.69 181 GLY A N 1
ATOM 1236 C CA . GLY A 1 181 ? 9.143 3.922 4.062 1.00 92.69 181 GLY A CA 1
ATOM 1237 C C . GLY A 1 181 ? 9.113 4.780 5.325 1.00 92.69 181 GLY A C 1
ATOM 1238 O O . GLY A 1 181 ? 10.058 5.497 5.657 1.00 92.69 181 GLY A O 1
ATOM 1239 N N . LEU A 1 182 ? 8.009 4.685 6.065 1.00 91.88 182 LEU A N 1
ATOM 1240 C CA . LEU A 1 182 ? 7.802 5.455 7.290 1.00 91.88 182 LEU A CA 1
ATOM 1241 C C . LEU A 1 182 ? 7.744 4.563 8.524 1.00 91.88 182 LEU A C 1
ATOM 1243 O O . LEU A 1 182 ? 7.075 3.531 8.541 1.00 91.88 182 LEU A O 1
ATOM 1247 N N . LEU A 1 183 ? 8.376 5.037 9.593 1.00 91.75 183 LEU A N 1
ATOM 1248 C CA . LEU A 1 183 ? 8.219 4.504 10.936 1.00 91.75 183 LEU A CA 1
ATOM 1249 C C . LEU A 1 183 ? 7.384 5.472 11.775 1.00 91.75 183 LEU A C 1
ATOM 1251 O O . LEU A 1 183 ? 7.755 6.631 11.960 1.00 91.75 183 LEU A O 1
ATOM 1255 N N . LEU A 1 184 ? 6.261 4.982 12.287 1.00 90.12 184 LEU A N 1
ATOM 1256 C CA . LEU A 1 184 ? 5.321 5.723 13.116 1.00 90.12 184 LEU A CA 1
ATOM 1257 C C . LEU A 1 184 ? 5.254 5.115 14.520 1.00 90.12 184 LEU A C 1
ATOM 1259 O O . LEU A 1 184 ? 5.449 3.915 14.717 1.00 90.12 184 LEU A O 1
ATOM 1263 N N . TYR A 1 185 ? 4.927 5.953 15.496 1.00 89.81 185 TYR A N 1
ATOM 1264 C CA . TYR A 1 185 ? 4.853 5.599 16.916 1.00 89.81 185 TYR A CA 1
ATOM 1265 C C . TYR A 1 185 ? 3.475 5.904 17.487 1.00 89.81 185 TYR A C 1
ATOM 1267 O O . TYR A 1 185 ? 2.634 6.498 16.804 1.00 89.81 185 TYR A O 1
ATOM 1275 N N . SER A 1 186 ? 3.267 5.541 18.752 1.00 87.06 186 SER A N 1
ATOM 1276 C CA . SER A 1 186 ? 2.052 5.844 19.509 1.00 87.06 186 SER A CA 1
ATOM 1277 C C . SER A 1 186 ? 0.785 5.424 18.766 1.00 87.06 186 SER A C 1
ATOM 1279 O O . SER A 1 186 ? -0.181 6.184 18.696 1.00 87.06 186 SER A O 1
ATOM 1281 N N . TYR A 1 187 ? 0.802 4.239 18.148 1.00 84.56 187 TYR A N 1
ATOM 1282 C CA . TYR A 1 187 ? -0.406 3.680 17.558 1.00 84.56 187 TYR A CA 1
ATOM 1283 C C . TYR A 1 187 ? -1.469 3.508 18.643 1.00 84.56 187 TYR A C 1
ATOM 1285 O O . TYR A 1 187 ? -1.245 2.833 19.650 1.00 84.56 187 TYR A O 1
ATOM 1293 N N . ILE A 1 188 ? -2.628 4.115 18.419 1.00 77.94 188 ILE A N 1
ATOM 1294 C CA . ILE A 1 188 ? -3.801 3.953 19.264 1.00 77.94 188 ILE A CA 1
ATOM 1295 C C . ILE A 1 188 ? -4.775 3.114 18.456 1.00 77.94 188 ILE A C 1
ATOM 1297 O O . ILE A 1 188 ? -5.239 3.540 17.397 1.00 77.94 188 ILE A O 1
ATOM 1301 N N . VAL A 1 189 ? -5.090 1.919 18.956 1.00 74.81 189 VAL A N 1
ATOM 1302 C CA . VAL A 1 189 ? -6.286 1.224 18.488 1.00 74.81 189 VAL A CA 1
ATOM 1303 C C . VAL A 1 189 ? -7.446 2.124 18.876 1.00 74.81 189 VAL A C 1
ATOM 1305 O O . VAL A 1 189 ? -7.665 2.366 20.062 1.00 74.81 189 VAL A O 1
ATOM 1308 N N . GLN A 1 190 ? -8.168 2.651 17.887 1.00 69.50 190 GLN A N 1
ATOM 1309 C CA . GLN A 1 190 ? -9.536 3.069 18.146 1.00 69.50 190 GLN A CA 1
ATOM 1310 C C . GLN A 1 190 ? -10.275 1.781 18.468 1.00 69.50 190 GLN A C 1
ATOM 1312 O O . GLN A 1 190 ? -10.729 1.078 17.566 1.00 69.50 190 GLN A O 1
ATOM 1317 N N . GLU A 1 191 ? -10.289 1.416 19.750 1.00 64.75 191 GLU A N 1
ATOM 1318 C CA . GLU A 1 191 ? -11.261 0.460 20.237 1.00 64.75 191 GLU A CA 1
ATOM 1319 C C . GLU A 1 191 ? -12.579 1.077 19.814 1.00 64.75 191 GLU A C 1
ATOM 1321 O O . GLU A 1 191 ? -12.886 2.218 20.179 1.00 64.75 191 GLU A O 1
ATOM 1326 N N . GLY A 1 192 ? -13.245 0.403 18.868 1.00 52.38 192 GLY A N 1
ATOM 1327 C CA . GLY A 1 192 ? -14.564 0.816 18.437 1.00 52.38 192 GLY A CA 1
ATOM 1328 C C . GLY A 1 192 ? -15.313 1.057 19.721 1.00 52.38 192 GLY A C 1
ATOM 1329 O O . GLY A 1 192 ? -15.260 0.171 20.575 1.00 52.38 192 GLY A O 1
ATOM 1330 N N . VAL A 1 193 ? -15.843 2.281 19.871 1.00 54.31 193 VAL A N 1
ATOM 1331 C CA . VAL A 1 193 ? -16.706 2.685 20.980 1.00 54.31 193 VAL A CA 1
ATOM 1332 C C . VAL A 1 193 ? -17.417 1.414 21.379 1.00 54.31 193 VAL A C 1
ATOM 1334 O O . VAL A 1 193 ? -18.152 0.881 20.536 1.00 54.31 193 VAL A O 1
ATOM 1337 N N . GLU A 1 194 ? -17.068 0.843 22.549 1.00 48.94 194 GLU A N 1
ATOM 1338 C CA . GLU A 1 194 ? -17.804 -0.308 23.068 1.00 48.94 194 GLU A CA 1
ATOM 1339 C C . GLU A 1 194 ? -19.247 0.043 22.785 1.00 48.94 194 GLU A C 1
ATOM 1341 O O . GLU A 1 194 ? -19.592 1.207 23.007 1.00 48.94 194 GLU A O 1
ATOM 1346 N N . CYS A 1 195 ? -20.044 -0.857 22.193 1.00 46.34 195 CYS A N 1
ATOM 1347 C CA . CYS A 1 195 ? -21.475 -0.616 22.143 1.00 46.34 195 CYS A CA 1
ATOM 1348 C C . CYS A 1 195 ? -21.820 -0.233 23.571 1.00 46.34 195 CYS A C 1
ATOM 1350 O O . CYS A 1 195 ? -21.811 -1.104 24.442 1.00 46.34 195 CYS A O 1
ATOM 1352 N N . ILE A 1 196 ? -21.990 1.070 23.818 1.00 49.47 196 ILE A N 1
ATOM 1353 C CA . ILE A 1 196 ? -22.447 1.568 25.086 1.00 49.47 196 ILE A CA 1
ATOM 1354 C C . ILE A 1 196 ? -23.773 0.852 25.084 1.00 49.47 196 ILE A C 1
ATOM 1356 O O . ILE A 1 196 ? -24.584 1.073 24.181 1.00 49.47 196 ILE A O 1
ATOM 1360 N N . GLN A 1 197 ? -23.888 -0.174 25.929 1.00 47.91 197 GLN A N 1
ATOM 1361 C CA . GLN A 1 197 ? -25.170 -0.758 26.248 1.00 47.91 197 GLN A CA 1
ATOM 1362 C C . GLN A 1 197 ? -25.950 0.465 26.642 1.00 47.91 197 GLN A C 1
ATOM 1364 O O . GLN A 1 197 ? -25.645 1.082 27.664 1.00 47.91 197 GLN A O 1
ATOM 1369 N N . ASP A 1 198 ? -26.761 0.915 25.696 1.00 44.22 198 ASP A N 1
ATOM 1370 C CA . ASP A 1 198 ? -27.317 2.231 25.740 1.00 44.22 198 ASP A CA 1
ATOM 1371 C C . ASP A 1 198 ? -28.355 2.141 26.835 1.00 44.22 198 ASP A C 1
ATOM 1373 O O . ASP A 1 198 ? -29.473 1.675 26.646 1.00 44.22 198 ASP A O 1
ATOM 1377 N N . THR A 1 199 ? -27.919 2.463 28.043 1.00 50.44 199 THR A N 1
ATOM 1378 C CA . THR A 1 199 ? -28.808 2.751 29.143 1.00 50.44 199 THR A CA 1
ATOM 1379 C C . THR A 1 199 ? -29.336 4.177 28.993 1.00 50.44 199 THR A C 1
ATOM 1381 O O . THR A 1 199 ? -29.831 4.728 29.972 1.00 50.44 199 THR A O 1
ATOM 1384 N N . LEU A 1 200 ? -29.260 4.803 27.803 1.00 51.50 200 LEU A N 1
ATOM 1385 C CA . LEU A 1 200 ? -30.285 5.757 27.413 1.00 51.50 200 LEU A CA 1
ATOM 1386 C C . LEU A 1 200 ? -31.546 4.947 27.159 1.00 51.50 200 LEU A C 1
ATOM 1388 O O . LEU A 1 200 ? -31.666 4.162 26.225 1.00 51.50 200 LEU A O 1
ATOM 1392 N N . ASP A 1 201 ? -32.484 5.134 28.066 1.00 50.66 201 ASP A N 1
ATOM 1393 C CA . ASP A 1 201 ? -33.869 4.742 27.935 1.00 50.66 201 ASP A CA 1
ATOM 1394 C C . ASP A 1 201 ? -34.357 4.956 26.481 1.00 50.66 201 ASP A C 1
ATOM 1396 O O . ASP A 1 201 ? -34.630 6.082 26.047 1.00 50.66 201 ASP A O 1
ATOM 1400 N N . SER A 1 202 ? -34.428 3.862 25.704 1.00 51.81 202 SER A N 1
ATOM 1401 C CA . SER A 1 202 ? -34.790 3.854 24.270 1.00 51.81 202 SER A CA 1
ATOM 1402 C C . SER A 1 202 ? -36.199 4.399 23.984 1.00 51.81 202 SER A C 1
ATOM 1404 O O . SER A 1 202 ? -36.643 4.463 22.837 1.00 51.81 202 SER A O 1
ATOM 1406 N N . SER A 1 203 ? -36.914 4.808 25.030 1.00 57.28 203 SER A N 1
ATOM 1407 C CA . SER A 1 203 ? -38.217 5.453 24.982 1.00 57.28 203 SER 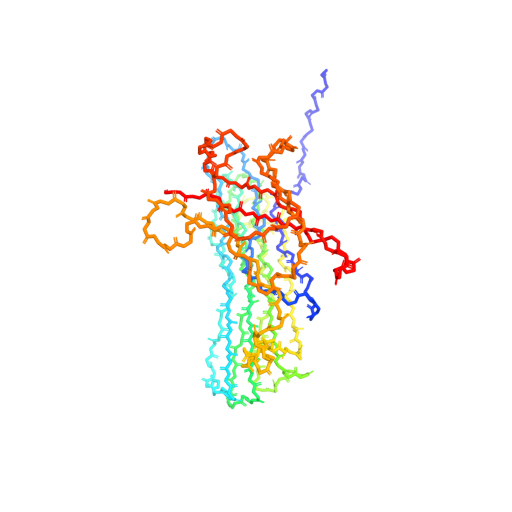A CA 1
ATOM 1408 C C . SER A 1 203 ? -38.179 6.920 24.530 1.00 57.28 203 SER A C 1
ATOM 1410 O O . SER A 1 203 ? -39.242 7.485 24.280 1.00 57.28 203 SER A O 1
ATOM 1412 N N . THR A 1 204 ? -37.001 7.550 24.386 1.00 63.09 204 THR A N 1
ATOM 1413 C CA . THR A 1 204 ? -36.920 9.001 24.097 1.00 63.09 204 THR A CA 1
ATOM 1414 C C . THR A 1 204 ? -36.251 9.394 22.776 1.00 63.09 204 THR A C 1
ATOM 1416 O O . THR A 1 204 ? -36.543 10.474 22.261 1.00 63.09 204 THR A O 1
ATOM 1419 N N . GLN A 1 205 ? -35.401 8.556 22.172 1.00 77.38 205 GLN A N 1
ATOM 1420 C CA . GLN A 1 205 ? -34.705 8.918 20.928 1.00 77.38 205 GLN A CA 1
ATOM 1421 C C . GLN A 1 205 ? -35.549 8.603 19.685 1.00 77.38 205 GLN A C 1
ATOM 1423 O O . GLN A 1 205 ? -36.014 7.476 19.514 1.00 77.38 205 GLN A O 1
ATOM 1428 N N . ILE A 1 206 ? -35.716 9.581 18.786 1.00 85.19 206 ILE A N 1
ATOM 1429 C CA . ILE A 1 206 ? -36.376 9.374 17.488 1.00 85.19 206 ILE A CA 1
ATOM 1430 C C . ILE A 1 206 ? -35.541 8.395 16.651 1.00 85.19 206 ILE A C 1
ATOM 1432 O O . ILE A 1 206 ? -34.382 8.673 16.345 1.00 85.19 206 ILE A O 1
ATOM 1436 N N . PHE A 1 207 ? -36.141 7.278 16.237 1.00 89.81 207 PHE A N 1
ATOM 1437 C CA . PHE A 1 207 ? -35.520 6.309 15.330 1.00 89.81 207 PHE A CA 1
ATOM 1438 C C . PHE A 1 207 ? -36.237 6.319 13.981 1.00 89.81 207 PHE A C 1
ATOM 1440 O O . PHE A 1 207 ? -37.441 6.057 13.913 1.00 89.81 207 PHE A O 1
ATOM 1447 N N . ILE A 1 208 ? -35.486 6.589 12.912 1.00 93.81 208 ILE A N 1
ATOM 1448 C CA . ILE A 1 208 ? -35.993 6.652 11.539 1.00 93.81 208 ILE A CA 1
ATOM 1449 C C . ILE A 1 208 ? -35.333 5.533 10.718 1.00 93.81 208 ILE A C 1
ATOM 1451 O O . ILE A 1 208 ? -34.113 5.569 10.541 1.00 93.81 208 ILE A O 1
ATOM 1455 N N . PRO A 1 209 ? -36.089 4.540 10.217 1.00 92.88 209 PRO A N 1
ATOM 1456 C CA . PRO A 1 209 ? -35.532 3.498 9.358 1.00 92.88 209 PRO A CA 1
ATOM 1457 C C . PRO A 1 209 ? -35.166 4.053 7.971 1.00 92.88 209 PRO A C 1
ATOM 1459 O O . PRO A 1 209 ? -35.689 5.075 7.535 1.00 92.88 209 PRO A O 1
ATOM 1462 N N . ASN A 1 210 ? -34.275 3.363 7.259 1.00 93.88 210 ASN A N 1
ATOM 1463 C CA . ASN A 1 210 ? -33.801 3.747 5.922 1.00 93.88 210 ASN A CA 1
ATOM 1464 C C . ASN A 1 210 ? -34.288 2.810 4.799 1.00 93.88 210 ASN A C 1
ATOM 1466 O O . ASN A 1 210 ? -33.991 3.063 3.628 1.00 93.88 210 ASN A O 1
ATOM 1470 N N . VAL A 1 211 ? -35.068 1.773 5.130 1.00 96.12 211 VAL A N 1
ATOM 1471 C CA . VAL A 1 211 ? -35.671 0.825 4.179 1.00 96.12 211 VAL A CA 1
ATOM 1472 C C . VAL A 1 211 ? -37.096 0.448 4.615 1.00 96.12 211 VAL A C 1
ATOM 1474 O O . VAL A 1 211 ? -37.335 0.264 5.807 1.00 96.12 211 VAL A O 1
ATOM 1477 N N . ILE A 1 212 ? -38.014 0.300 3.653 1.00 97.25 212 ILE A N 1
ATOM 1478 C CA . ILE A 1 212 ? -39.297 -0.408 3.799 1.00 97.25 212 ILE A CA 1
ATOM 1479 C C . ILE A 1 212 ? -39.454 -1.489 2.723 1.00 97.25 212 ILE A C 1
ATOM 1481 O O . ILE A 1 212 ? -38.971 -1.327 1.596 1.00 97.25 212 ILE A O 1
ATOM 1485 N N . THR A 1 213 ? -40.172 -2.556 3.073 1.00 96.44 213 THR A N 1
ATOM 1486 C CA . THR A 1 213 ? -40.519 -3.692 2.211 1.00 96.44 213 THR A CA 1
ATOM 1487 C C . THR A 1 213 ? -42.032 -3.884 2.126 1.00 96.44 213 THR A C 1
ATOM 1489 O O . THR A 1 213 ? -42.533 -4.840 2.698 1.00 96.44 213 THR A O 1
ATOM 1492 N N . PRO A 1 214 ? -42.786 -2.997 1.442 1.00 94.75 214 PRO A N 1
ATOM 1493 C CA . PRO A 1 214 ? -44.247 -3.078 1.350 1.00 94.75 214 PRO A CA 1
ATOM 1494 C C . PRO A 1 214 ? -44.704 -4.228 0.435 1.00 94.75 214 PRO A C 1
ATOM 1496 O O . PRO A 1 214 ? -45.175 -4.013 -0.695 1.00 94.75 214 PRO A O 1
ATOM 1499 N N . ASN A 1 215 ? -44.527 -5.456 0.921 1.00 93.69 215 ASN A N 1
ATOM 1500 C CA . ASN A 1 215 ? -44.827 -6.724 0.258 1.00 93.69 215 ASN A CA 1
ATOM 1501 C C . ASN A 1 215 ? -46.029 -7.449 0.905 1.00 93.69 215 ASN A C 1
ATOM 1503 O O . ASN A 1 215 ? -46.555 -8.391 0.310 1.00 93.69 215 ASN A O 1
ATOM 1507 N N . GLY A 1 216 ? -46.514 -6.968 2.054 1.00 92.88 216 GLY A N 1
ATOM 1508 C CA . GLY A 1 216 ? -47.664 -7.501 2.778 1.00 92.88 216 GLY A CA 1
ATOM 1509 C C . GLY A 1 216 ? -47.345 -8.690 3.685 1.00 92.88 216 GLY A C 1
ATOM 1510 O O . GLY A 1 216 ? -48.263 -9.435 4.029 1.00 92.88 216 GLY A O 1
ATOM 1511 N N . ASP A 1 217 ? -46.078 -8.903 4.048 1.00 92.31 217 ASP A N 1
ATOM 1512 C CA . ASP A 1 217 ? -45.657 -9.977 4.956 1.00 92.31 217 ASP A CA 1
ATOM 1513 C C . ASP A 1 217 ? -45.721 -9.592 6.450 1.00 92.31 217 ASP A C 1
ATOM 1515 O O . ASP A 1 217 ? -45.480 -10.430 7.324 1.00 92.31 217 ASP A O 1
ATOM 1519 N N . GLY A 1 218 ? -46.093 -8.345 6.753 1.00 89.44 218 GLY A N 1
ATOM 1520 C CA . GLY A 1 218 ? -46.187 -7.793 8.100 1.00 89.44 218 GLY A CA 1
ATOM 1521 C C . GLY A 1 218 ? -44.874 -7.223 8.642 1.00 89.44 218 GLY A C 1
ATOM 1522 O O . GLY A 1 218 ? -44.865 -6.698 9.758 1.00 89.44 218 GLY A O 1
ATOM 1523 N N . GLN A 1 219 ? -43.770 -7.295 7.894 1.00 90.44 219 GLN A N 1
ATOM 1524 C CA . GLN A 1 219 ? -42.451 -6.811 8.295 1.00 90.44 219 GLN A CA 1
ATOM 1525 C C . GLN A 1 219 ? -42.005 -5.643 7.414 1.00 90.44 219 GLN A C 1
ATOM 1527 O O . GLN A 1 219 ? -41.861 -5.756 6.204 1.00 90.44 219 GLN A O 1
ATOM 1532 N N . ASN A 1 220 ? -41.734 -4.497 8.045 1.00 91.38 220 ASN A N 1
ATOM 1533 C CA . ASN A 1 220 ? -41.311 -3.260 7.372 1.00 91.38 220 ASN A CA 1
ATOM 1534 C C . ASN A 1 220 ? -42.239 -2.814 6.222 1.00 91.38 220 ASN A C 1
ATOM 1536 O O . ASN A 1 220 ? -41.796 -2.102 5.324 1.00 91.38 220 ASN A O 1
ATOM 1540 N N . ASP A 1 221 ? -43.523 -3.182 6.267 1.00 96.31 221 ASP A N 1
ATOM 1541 C CA . ASP A 1 221 ? -44.515 -2.784 5.260 1.00 96.31 221 ASP A CA 1
ATOM 1542 C C . ASP A 1 221 ? -44.789 -1.273 5.252 1.00 96.31 221 ASP A C 1
ATOM 1544 O O . ASP A 1 221 ? -45.178 -0.707 4.234 1.00 96.31 221 ASP A O 1
ATOM 1548 N N . TYR A 1 222 ? -44.568 -0.617 6.393 1.00 97.38 222 TYR A N 1
ATOM 1549 C CA . TYR A 1 222 ? -44.813 0.806 6.587 1.00 97.38 222 TYR A CA 1
ATOM 1550 C C . TYR A 1 222 ? -43.546 1.526 7.030 1.00 97.38 222 TYR A C 1
ATOM 1552 O O . TYR A 1 222 ? -42.696 0.976 7.735 1.00 97.38 222 TYR A O 1
ATOM 1560 N N . PHE A 1 223 ? -43.453 2.806 6.688 1.00 97.31 223 PHE A N 1
ATOM 1561 C CA . PHE A 1 223 ? -42.385 3.675 7.154 1.00 97.31 223 PHE A CA 1
ATOM 1562 C C . PHE A 1 223 ? -42.653 4.128 8.592 1.00 97.31 223 PHE A C 1
ATOM 1564 O O . PHE A 1 223 ? -43.175 5.212 8.844 1.00 97.31 223 PHE A O 1
ATOM 1571 N N . VAL A 1 224 ? -42.321 3.266 9.550 1.00 96.31 224 VAL A N 1
ATOM 1572 C CA . VAL A 1 224 ? -42.570 3.496 10.977 1.00 96.31 224 VAL A CA 1
ATOM 1573 C C . VAL A 1 224 ? -41.393 4.229 11.624 1.00 96.31 224 VAL A C 1
ATOM 1575 O O . VAL A 1 224 ? -40.318 3.660 11.800 1.00 96.31 224 VAL A O 1
ATOM 1578 N N . ILE A 1 225 ? -41.612 5.477 12.036 1.00 93.75 225 ILE A N 1
ATOM 1579 C CA . ILE A 1 225 ? -40.666 6.283 12.813 1.00 93.75 225 ILE A CA 1
ATOM 1580 C C . ILE A 1 225 ? -41.002 6.121 14.300 1.00 93.75 225 ILE A C 1
ATOM 1582 O O . ILE A 1 225 ? -42.096 6.480 14.749 1.00 93.75 225 ILE A O 1
ATOM 1586 N N . LYS A 1 226 ? -40.071 5.570 15.086 1.00 91.12 226 LYS A N 1
ATOM 1587 C CA . LYS A 1 226 ? -40.280 5.372 16.530 1.00 91.12 226 LYS A CA 1
ATOM 1588 C C . LYS A 1 226 ? -39.991 6.662 17.288 1.00 91.12 226 LYS A C 1
ATOM 1590 O O . LYS A 1 226 ? -39.101 7.419 16.905 1.00 91.12 226 LYS A O 1
ATOM 1595 N N . ASN A 1 227 ? -40.741 6.879 18.369 1.00 88.12 227 ASN A N 1
ATOM 1596 C CA . ASN A 1 227 ? -40.652 8.057 19.237 1.00 88.12 227 ASN A CA 1
ATOM 1597 C C . ASN A 1 227 ? -40.853 9.394 18.494 1.00 88.12 227 ASN A C 1
ATOM 1599 O O . ASN A 1 227 ? -40.397 10.435 18.958 1.00 88.12 227 ASN A O 1
ATOM 1603 N N . ILE A 1 228 ? -41.545 9.380 17.344 1.00 87.94 228 ILE A N 1
ATOM 1604 C CA . ILE A 1 228 ? -41.911 10.600 16.620 1.00 87.94 228 ILE A CA 1
ATOM 1605 C C . ILE A 1 228 ? -42.869 11.446 17.481 1.00 87.94 228 ILE A C 1
ATOM 1607 O O . ILE A 1 228 ? -43.882 10.921 17.954 1.00 87.94 228 ILE A O 1
ATOM 1611 N N . PRO A 1 229 ? -42.588 12.742 17.710 1.00 86.31 229 PRO A N 1
ATOM 1612 C CA . PRO A 1 229 ? -43.488 13.588 18.481 1.00 86.31 229 PRO A CA 1
ATOM 1613 C C . PRO A 1 229 ? -44.869 13.700 17.810 1.00 86.31 229 PRO A C 1
ATOM 1615 O O . PRO A 1 229 ? -44.948 13.733 16.576 1.00 86.31 229 PRO A O 1
ATOM 1618 N N . PRO A 1 230 ? -45.968 13.820 18.575 1.00 85.81 230 PRO A N 1
ATOM 1619 C CA . PRO A 1 230 ? -47.280 14.129 18.011 1.00 85.81 230 PRO A CA 1
ATOM 1620 C C . PRO A 1 230 ? -47.256 15.422 17.188 1.00 85.81 230 PRO A C 1
ATOM 1622 O O . PRO A 1 230 ? -46.502 16.346 17.505 1.00 85.81 230 PRO A O 1
ATOM 1625 N N . ASN A 1 231 ? -48.120 15.523 16.175 1.00 88.81 231 ASN A N 1
ATOM 1626 C CA . ASN A 1 231 ? -48.187 16.663 15.249 1.00 88.81 231 ASN A CA 1
ATOM 1627 C C . ASN A 1 231 ? -46.894 16.872 14.442 1.00 88.81 231 ASN A C 1
ATOM 1629 O O . ASN A 1 231 ? -46.504 18.008 14.165 1.00 88.81 231 ASN A O 1
ATOM 1633 N N . THR A 1 232 ? -46.193 15.782 14.113 1.00 92.25 232 THR A N 1
ATOM 1634 C CA . THR A 1 232 ? -45.058 15.839 13.187 1.00 92.25 232 THR A CA 1
ATOM 1635 C C . THR A 1 232 ? -45.562 15.755 11.755 1.00 92.25 232 THR A C 1
ATOM 1637 O O . THR A 1 232 ? -46.154 14.752 11.355 1.00 92.25 232 THR A O 1
ATOM 1640 N N . GLU A 1 233 ? -45.279 16.801 10.989 1.00 94.81 233 GLU A N 1
ATOM 1641 C CA . GLU A 1 233 ? -45.466 16.840 9.548 1.00 94.81 233 GLU A CA 1
ATOM 1642 C C . GLU A 1 233 ? -44.399 15.970 8.880 1.00 94.81 233 GLU A C 1
ATOM 1644 O O . GLU A 1 233 ? -43.218 16.052 9.230 1.00 94.81 233 GLU A O 1
ATOM 1649 N N . ILE A 1 234 ? -44.798 15.184 7.884 1.00 96.69 234 ILE A N 1
ATOM 1650 C CA . ILE A 1 234 ? -43.891 14.512 6.959 1.00 96.69 234 ILE A CA 1
ATOM 1651 C C . ILE A 1 234 ? -44.234 14.882 5.521 1.00 96.69 234 ILE A C 1
ATOM 1653 O O . ILE A 1 234 ? -45.402 14.926 5.137 1.00 96.69 234 ILE A O 1
ATOM 1657 N N . VAL A 1 235 ? -43.204 15.071 4.703 1.00 97.25 235 VAL A N 1
ATOM 1658 C CA . VAL A 1 235 ? -43.328 15.146 3.247 1.00 97.25 235 VAL A CA 1
ATOM 1659 C C . VAL A 1 235 ? -42.294 14.222 2.621 1.00 97.25 235 VAL A C 1
ATOM 1661 O O . VAL A 1 235 ? -41.120 14.281 2.984 1.00 97.25 235 VAL A O 1
ATOM 1664 N N . ILE A 1 236 ? -42.720 13.373 1.688 1.00 98.06 236 ILE A N 1
ATOM 1665 C CA . ILE A 1 236 ? -41.860 12.421 0.979 1.00 98.06 236 ILE A CA 1
ATOM 1666 C C . ILE A 1 236 ? -41.827 12.786 -0.499 1.00 98.06 236 ILE A C 1
ATOM 1668 O O . ILE A 1 236 ? -42.867 13.024 -1.114 1.00 98.06 236 ILE A O 1
ATOM 1672 N N . PHE A 1 237 ? -40.635 12.799 -1.078 1.00 97.56 237 PHE A N 1
ATOM 1673 C CA . PHE A 1 237 ? -40.360 13.160 -2.459 1.00 97.56 237 PHE A CA 1
ATOM 1674 C C . PHE A 1 237 ? -39.706 12.001 -3.200 1.00 97.56 237 PHE A C 1
ATOM 1676 O O . PHE A 1 237 ? -38.919 11.239 -2.636 1.00 97.56 237 PHE A O 1
ATOM 1683 N N . ASN A 1 238 ? -39.981 11.898 -4.496 1.00 96.06 238 ASN A N 1
ATOM 1684 C CA . ASN A 1 238 ? -39.181 11.057 -5.377 1.00 96.06 238 ASN A CA 1
ATOM 1685 C C . ASN A 1 238 ? -37.871 11.758 -5.772 1.00 96.06 238 ASN A C 1
ATOM 1687 O O . ASN A 1 238 ? -37.645 12.932 -5.476 1.00 96.06 238 ASN A O 1
ATOM 1691 N N . ARG A 1 239 ? -37.020 11.041 -6.511 1.00 92.88 239 ARG A N 1
ATOM 1692 C CA . ARG A 1 239 ? -35.723 11.538 -7.002 1.00 92.88 239 ARG A CA 1
ATOM 1693 C C . ARG A 1 239 ? -35.780 12.795 -7.878 1.00 92.88 239 ARG A C 1
ATOM 1695 O O . ARG A 1 239 ? -34.751 13.423 -8.085 1.00 92.88 239 ARG A O 1
ATOM 1702 N N . TRP A 1 240 ? -36.949 13.141 -8.413 1.00 93.44 240 TRP A N 1
ATOM 1703 C CA . TRP A 1 240 ? -37.147 14.336 -9.237 1.00 93.44 240 TRP A CA 1
ATOM 1704 C C . TRP A 1 240 ? -37.681 15.525 -8.425 1.00 93.44 240 TRP A C 1
ATOM 1706 O O . TRP A 1 240 ? -38.035 16.544 -9.006 1.00 93.44 240 TRP A O 1
ATOM 1716 N N . GLY A 1 241 ? -37.778 15.393 -7.098 1.00 90.31 241 GLY A N 1
ATOM 1717 C CA . GLY A 1 241 ? -38.312 16.430 -6.215 1.00 90.31 241 GLY A CA 1
ATOM 1718 C C . GLY A 1 241 ? -39.838 16.537 -6.231 1.00 90.31 241 GLY A C 1
ATOM 1719 O O . GLY A 1 241 ? -40.389 17.447 -5.617 1.00 90.31 241 GLY A O 1
ATOM 1720 N N . ASN A 1 242 ? -40.546 15.618 -6.898 1.00 94.31 242 ASN A N 1
ATOM 1721 C CA . ASN A 1 242 ? -42.006 15.610 -6.860 1.00 94.31 242 ASN A CA 1
ATOM 1722 C C . ASN A 1 242 ? -42.487 14.990 -5.553 1.00 94.31 242 ASN A C 1
ATOM 1724 O O . ASN A 1 242 ? -41.982 13.945 -5.136 1.00 94.31 242 ASN A O 1
ATOM 1728 N N . LYS A 1 243 ? -43.502 15.610 -4.953 1.00 96.94 243 LYS A N 1
ATOM 1729 C CA . LYS A 1 243 ? -44.164 15.116 -3.748 1.00 96.94 243 LYS A CA 1
ATOM 1730 C C . LYS A 1 243 ? -44.891 13.802 -4.037 1.00 96.94 243 LYS A C 1
ATOM 1732 O O . LYS A 1 243 ? -45.664 13.711 -4.987 1.00 96.94 243 LYS A O 1
ATOM 1737 N N . VAL A 1 244 ? -44.633 12.800 -3.212 1.00 97.44 244 VAL A N 1
ATOM 1738 C CA . VAL A 1 244 ? -45.182 11.443 -3.314 1.00 97.44 244 VAL A CA 1
ATOM 1739 C C . VAL A 1 244 ? -46.149 11.165 -2.175 1.00 97.44 244 VAL A C 1
ATOM 1741 O O . VAL A 1 244 ? -47.164 10.520 -2.402 1.00 97.44 244 VAL A O 1
ATOM 1744 N N . PHE A 1 245 ? -45.867 11.682 -0.983 1.00 97.88 245 PHE A N 1
ATOM 1745 C CA . PHE A 1 245 ? -46.720 11.543 0.190 1.00 97.88 245 PHE A CA 1
ATOM 1746 C C . PHE A 1 245 ? -46.577 12.778 1.080 1.00 97.88 245 PHE A C 1
ATOM 1748 O O . PHE A 1 245 ? -45.509 13.394 1.119 1.00 97.88 245 PHE A O 1
ATOM 1755 N N . GLU A 1 246 ? -47.641 13.138 1.789 1.00 97.00 246 GLU A N 1
ATOM 1756 C CA . GLU A 1 246 ? -47.602 14.160 2.830 1.00 97.00 246 GLU A CA 1
ATOM 1757 C C . GLU A 1 246 ? -48.615 13.871 3.932 1.00 97.00 246 GLU A C 1
ATOM 1759 O O . GLU A 1 246 ? -49.678 13.307 3.679 1.00 97.00 246 GLU A O 1
ATOM 1764 N N . SER A 1 247 ? -48.276 14.264 5.156 1.00 95.56 247 SER A N 1
ATOM 1765 C CA . SER A 1 247 ? -49.182 14.215 6.298 1.00 95.56 247 SER A CA 1
ATOM 1766 C C . SER A 1 247 ? -48.780 15.270 7.317 1.00 95.56 247 SER A C 1
ATOM 1768 O O . SER A 1 247 ? -47.613 15.339 7.686 1.00 95.56 247 SER A O 1
ATOM 1770 N N . GLU A 1 248 ? -49.739 16.054 7.809 1.00 92.06 248 GLU A N 1
ATOM 1771 C CA . GLU A 1 248 ? -49.509 17.076 8.846 1.00 92.06 248 GLU A CA 1
ATOM 1772 C C . GLU A 1 248 ? -49.321 16.471 10.248 1.00 92.06 248 GLU A C 1
ATOM 1774 O O . GLU A 1 248 ? -48.681 17.066 11.111 1.00 92.0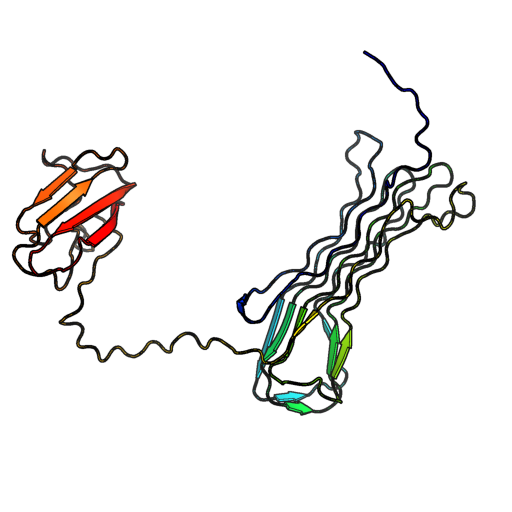6 248 GLU A O 1
ATOM 1779 N N . ASN A 1 249 ? -49.861 15.272 10.472 1.00 92.94 249 ASN A N 1
ATOM 1780 C CA . ASN A 1 249 ? -49.686 14.503 11.699 1.00 92.94 249 ASN A CA 1
ATOM 1781 C C . ASN A 1 249 ? -49.408 13.048 11.328 1.00 92.94 249 ASN A C 1
ATOM 1783 O O . ASN A 1 249 ? -50.329 12.262 11.116 1.00 92.94 249 ASN A O 1
ATOM 1787 N N . TYR A 1 250 ? -48.137 12.711 11.132 1.00 95.56 250 TYR A N 1
ATOM 1788 C CA . TYR A 1 250 ? -47.747 11.407 10.621 1.00 95.56 250 TYR A CA 1
ATOM 1789 C C . TYR A 1 250 ? -48.039 10.275 11.613 1.00 95.56 250 TYR A C 1
ATOM 1791 O O . TYR A 1 250 ? -47.577 10.294 12.751 1.00 95.56 250 TYR A O 1
ATO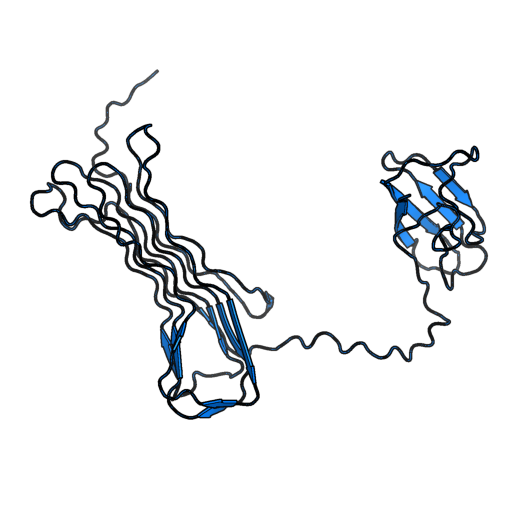M 1799 N N . LEU A 1 251 ? -48.786 9.269 11.152 1.00 94.81 251 LEU A N 1
ATOM 1800 C CA . LEU A 1 251 ? -49.262 8.145 11.966 1.00 94.81 251 LEU A CA 1
ATOM 1801 C C . LEU A 1 251 ? -48.518 6.837 11.665 1.00 94.81 251 LEU A C 1
ATOM 1803 O O . LEU A 1 251 ? -49.059 5.763 11.914 1.00 94.81 251 LEU A O 1
ATOM 1807 N N . ASN A 1 252 ? -47.297 6.911 11.120 1.00 96.00 252 ASN A N 1
ATOM 1808 C CA . ASN A 1 252 ? -46.503 5.734 10.747 1.00 96.00 252 ASN A CA 1
ATOM 1809 C C . ASN A 1 252 ? -47.209 4.810 9.740 1.00 96.00 252 ASN A C 1
ATOM 1811 O O . ASN A 1 252 ? -47.133 3.589 9.835 1.00 96.00 252 ASN A O 1
ATOM 1815 N N . ASN A 1 253 ? -47.910 5.408 8.779 1.00 94.50 253 ASN A N 1
ATOM 1816 C CA . ASN A 1 253 ? -48.842 4.721 7.889 1.00 94.50 253 ASN A CA 1
ATOM 1817 C C . ASN A 1 253 ? -48.463 4.789 6.403 1.00 94.50 253 ASN A C 1
ATOM 1819 O O . ASN A 1 253 ? -49.260 4.366 5.571 1.00 94.50 253 ASN A O 1
ATOM 1823 N N . TRP A 1 254 ? -47.292 5.324 6.042 1.00 97.44 254 TRP A N 1
ATOM 1824 C CA . TRP A 1 254 ? -46.882 5.316 4.640 1.00 97.44 254 TRP A CA 1
ATOM 1825 C C . TRP A 1 254 ? -46.384 3.929 4.232 1.00 97.44 254 TRP A C 1
ATOM 1827 O O . TRP A 1 254 ? -45.392 3.445 4.764 1.00 97.44 254 TRP A O 1
ATOM 1837 N N . ASP A 1 255 ? -47.060 3.321 3.266 1.00 96.38 255 ASP A N 1
ATOM 1838 C CA . ASP A 1 255 ? -46.878 1.949 2.773 1.00 96.38 255 ASP A CA 1
ATOM 1839 C C . ASP A 1 255 ? -46.181 1.892 1.398 1.00 96.38 255 ASP A C 1
ATOM 1841 O O . ASP A 1 255 ? -46.274 0.915 0.652 1.00 96.38 255 ASP A O 1
ATOM 1845 N N . GLY A 1 256 ? -45.518 2.978 0.994 1.00 96.38 256 GLY A N 1
ATOM 1846 C CA . GLY A 1 256 ? -44.950 3.082 -0.348 1.00 96.38 256 GLY A CA 1
ATOM 1847 C C . GLY A 1 256 ? -46.009 3.278 -1.440 1.00 96.38 256 GLY A C 1
ATOM 1848 O O . GLY A 1 256 ? -45.826 2.799 -2.565 1.00 96.38 256 GLY A O 1
ATOM 1849 N N . THR A 1 257 ? -47.104 3.982 -1.141 1.00 96.31 257 THR A N 1
ATOM 1850 C CA . THR A 1 257 ? -48.059 4.493 -2.138 1.00 96.31 257 THR A CA 1
ATOM 1851 C C . THR A 1 257 ? -47.920 6.004 -2.345 1.00 96.31 257 THR A C 1
ATOM 1853 O O . THR A 1 257 ? -47.405 6.733 -1.496 1.00 96.31 257 THR A O 1
ATOM 1856 N N . ASN A 1 258 ? -48.303 6.490 -3.524 1.00 95.31 258 ASN A N 1
ATOM 1857 C CA . ASN A 1 258 ? -48.357 7.918 -3.817 1.00 95.31 258 ASN A CA 1
ATOM 1858 C C . ASN A 1 258 ? -49.685 8.537 -3.329 1.00 95.31 258 ASN A C 1
ATOM 1860 O O . ASN A 1 258 ? -50.597 7.834 -2.903 1.00 95.31 258 ASN A O 1
ATOM 1864 N N . LEU A 1 259 ? -49.844 9.857 -3.469 1.00 92.12 259 LEU A N 1
ATOM 1865 C CA . LEU A 1 259 ? -51.082 10.584 -3.125 1.00 92.12 259 LEU A CA 1
ATOM 1866 C C . LEU A 1 259 ? -52.350 10.109 -3.871 1.00 92.12 259 LEU A C 1
ATOM 1868 O O . LEU A 1 259 ? -53.449 10.534 -3.528 1.00 92.12 259 LEU A O 1
ATOM 1872 N N . ARG A 1 260 ? -52.221 9.259 -4.899 1.00 92.94 260 ARG A N 1
ATOM 1873 C CA . ARG A 1 260 ? -53.339 8.634 -5.629 1.00 92.94 260 ARG A CA 1
ATOM 1874 C C . ARG A 1 260 ? -53.646 7.211 -5.145 1.00 92.94 260 ARG A C 1
ATOM 1876 O O . ARG A 1 260 ? -54.538 6.575 -5.696 1.00 92.94 260 ARG A O 1
ATOM 1883 N N . GLY A 1 261 ? -52.913 6.707 -4.150 1.00 92.50 261 GLY A N 1
ATOM 1884 C CA . GLY A 1 261 ? -53.001 5.325 -3.674 1.00 92.50 261 GLY A CA 1
ATOM 1885 C C . GLY A 1 261 ? -52.296 4.308 -4.578 1.00 92.50 261 GLY A C 1
ATOM 1886 O O . GLY A 1 261 ? -52.473 3.106 -4.407 1.00 92.50 261 GLY A O 1
ATOM 1887 N N . GLU A 1 262 ? -51.501 4.754 -5.555 1.00 95.19 262 GLU A N 1
ATOM 1888 C CA . GLU A 1 262 ? -50.763 3.865 -6.456 1.00 95.19 262 GLU A CA 1
ATOM 1889 C C . GLU A 1 262 ? -49.400 3.516 -5.851 1.00 95.19 262 GLU A C 1
ATOM 1891 O O . GLU A 1 262 ? -48.718 4.380 -5.298 1.00 95.19 262 GLU A O 1
ATOM 1896 N N . LYS A 1 263 ? -48.957 2.263 -5.997 1.00 96.12 263 LYS A N 1
ATOM 1897 C CA . LYS A 1 263 ? -47.634 1.833 -5.524 1.00 96.12 263 LYS A CA 1
ATOM 1898 C C . LYS A 1 263 ? -46.522 2.621 -6.215 1.00 96.12 263 LYS A C 1
ATOM 1900 O O . LYS A 1 263 ? -46.474 2.710 -7.441 1.00 96.12 263 LYS A O 1
ATOM 1905 N N . VAL A 1 264 ? -45.592 3.143 -5.423 1.00 96.38 264 VAL A N 1
ATOM 1906 C CA . VAL A 1 264 ? -44.408 3.847 -5.927 1.00 96.38 264 VAL A CA 1
ATOM 1907 C C . VAL A 1 264 ? -43.369 2.836 -6.403 1.00 96.38 264 VAL A C 1
ATOM 1909 O O . VAL A 1 264 ? -43.276 1.745 -5.841 1.00 96.38 264 VAL A O 1
ATOM 1912 N N . SER A 1 265 ? -42.575 3.176 -7.417 1.00 96.38 265 SER A N 1
ATOM 1913 C CA . SER A 1 265 ? -41.499 2.305 -7.908 1.00 96.38 265 SER A CA 1
ATOM 1914 C C . SER A 1 265 ? -40.437 2.040 -6.843 1.00 96.38 265 SER A C 1
ATOM 1916 O O . SER A 1 265 ? -40.176 2.899 -6.000 1.00 96.38 265 SER A O 1
ATOM 1918 N N . ASP A 1 266 ? -39.780 0.889 -6.928 1.00 96.94 266 ASP A N 1
ATOM 1919 C CA . ASP A 1 266 ? -38.628 0.587 -6.082 1.00 96.94 266 ASP A CA 1
ATOM 1920 C C . ASP A 1 266 ? -37.507 1.612 -6.309 1.00 96.94 266 ASP A C 1
ATOM 1922 O O . ASP A 1 266 ? -37.249 2.070 -7.431 1.00 96.94 266 ASP A O 1
ATOM 1926 N N . GLY A 1 267 ? -36.850 2.006 -5.224 1.00 96.06 267 GLY A N 1
ATOM 1927 C CA . GLY A 1 267 ? -35.773 2.984 -5.251 1.00 96.06 267 GLY A CA 1
ATOM 1928 C C . GLY A 1 267 ? -35.755 3.911 -4.044 1.00 96.06 267 GLY A C 1
ATOM 1929 O O . GLY A 1 267 ? -36.452 3.712 -3.054 1.00 96.06 267 GLY A O 1
ATOM 1930 N N . VAL A 1 268 ? -34.909 4.934 -4.142 1.00 96.94 268 VAL A N 1
ATOM 1931 C CA . VAL A 1 268 ? -34.662 5.894 -3.064 1.00 96.94 268 VAL A CA 1
ATOM 1932 C C . VAL A 1 268 ? -35.629 7.072 -3.154 1.00 96.94 268 VAL A C 1
ATOM 1934 O O . VAL A 1 268 ? -35.782 7.691 -4.213 1.00 96.94 268 VAL A O 1
ATOM 1937 N N . TYR A 1 269 ? -36.229 7.391 -2.014 1.00 97.69 269 TYR A N 1
ATOM 1938 C CA . TYR A 1 269 ? -37.082 8.547 -1.772 1.00 97.69 269 TYR A CA 1
ATOM 1939 C C . TYR A 1 269 ? -36.459 9.416 -0.684 1.00 97.69 269 TYR A C 1
ATOM 1941 O O . TYR A 1 269 ? -35.627 8.962 0.102 1.00 97.69 269 TYR A O 1
ATOM 1949 N N . PHE A 1 270 ? -36.867 10.675 -0.642 1.00 97.69 270 PHE A N 1
ATOM 1950 C CA . PHE A 1 270 ? -36.364 11.666 0.302 1.00 97.69 270 PHE A CA 1
ATOM 1951 C C . PHE A 1 270 ? -37.502 12.086 1.208 1.00 97.69 270 PHE A C 1
ATOM 1953 O O . PHE A 1 270 ? -38.591 12.351 0.709 1.00 97.69 270 PHE A O 1
ATOM 1960 N N . PHE A 1 271 ? -37.274 12.171 2.511 1.00 97.00 271 PHE A N 1
ATOM 1961 C CA . PHE A 1 271 ? -38.292 12.643 3.440 1.00 97.00 271 PHE A CA 1
ATOM 1962 C C . PHE A 1 271 ? -37.827 13.887 4.183 1.00 97.00 271 PHE A C 1
ATOM 1964 O O . PHE A 1 271 ? -36.635 14.147 4.364 1.00 97.00 271 PHE A O 1
ATOM 1971 N N . VAL A 1 272 ? -38.819 14.636 4.631 1.00 95.12 272 VAL A N 1
ATOM 1972 C CA . VAL A 1 272 ? -38.684 15.849 5.412 1.00 95.12 272 VAL A CA 1
ATOM 1973 C C . VAL A 1 272 ? -39.655 15.755 6.578 1.00 95.12 272 VAL A C 1
ATOM 1975 O O . VAL A 1 272 ? -40.850 15.612 6.343 1.00 95.12 272 VAL A O 1
ATOM 1978 N N . LEU A 1 273 ? -39.158 15.871 7.808 1.00 94.00 273 LEU A N 1
ATOM 1979 C CA . LEU A 1 273 ? -39.960 15.937 9.027 1.00 94.00 273 LEU A CA 1
ATOM 1980 C C . LEU A 1 273 ? -39.911 17.343 9.616 1.00 94.00 273 LEU A C 1
ATOM 1982 O O . LEU A 1 273 ? -38.831 17.928 9.759 1.00 94.00 273 LEU A O 1
ATOM 1986 N N . ARG A 1 274 ? -41.074 17.871 9.999 1.00 90.44 274 ARG A N 1
ATOM 1987 C CA . ARG A 1 274 ? -41.185 19.140 10.726 1.00 90.44 274 ARG A CA 1
ATOM 1988 C C . ARG A 1 274 ? -42.094 18.973 11.929 1.00 90.44 274 ARG A C 1
ATOM 1990 O O . ARG A 1 274 ? -43.201 18.463 11.820 1.00 90.44 274 ARG A O 1
ATOM 1997 N N . ASN A 1 275 ? -41.646 19.443 13.081 1.00 86.94 275 ASN A N 1
ATOM 1998 C CA . ASN A 1 275 ? -42.463 19.507 14.282 1.00 86.94 275 ASN A CA 1
ATOM 1999 C C . ASN A 1 275 ? -42.068 20.759 15.063 1.00 86.94 275 ASN A C 1
ATOM 2001 O O . ASN A 1 275 ? -40.889 21.098 15.113 1.00 86.94 275 ASN A O 1
ATOM 2005 N N . LYS A 1 276 ? -43.030 21.431 15.702 1.00 72.25 276 LYS A N 1
ATOM 2006 C CA . LYS A 1 276 ? -42.750 22.622 16.526 1.00 72.25 276 LYS A CA 1
ATOM 2007 C C . LYS A 1 276 ? -41.817 22.337 17.715 1.00 72.25 276 LYS A C 1
ATOM 2009 O O . LYS A 1 276 ? -41.204 23.268 18.218 1.00 72.25 276 LYS A O 1
ATOM 2014 N N . GLY A 1 277 ? -41.725 21.083 18.159 1.00 63.72 277 GLY A N 1
ATOM 2015 C CA . GLY A 1 277 ? -40.816 20.601 19.201 1.00 63.72 277 GLY A CA 1
ATOM 2016 C C . GLY A 1 277 ? -39.480 20.048 18.690 1.00 63.72 277 GLY A C 1
ATOM 2017 O O . GLY A 1 277 ? -38.692 19.575 19.501 1.00 63.72 277 GLY A O 1
ATOM 2018 N N . ILE A 1 278 ? -39.208 20.085 17.380 1.00 65.12 278 ILE A N 1
ATOM 2019 C CA . ILE A 1 278 ? -37.895 19.745 16.821 1.00 65.12 278 ILE A CA 1
ATOM 2020 C C . ILE A 1 278 ? -37.246 21.058 16.364 1.00 65.12 278 ILE A C 1
ATOM 2022 O O . ILE A 1 278 ? -37.736 21.698 15.437 1.00 65.12 278 ILE A O 1
ATOM 2026 N N . GLU A 1 279 ? -36.146 21.463 17.013 1.00 58.53 279 GLU A N 1
ATOM 2027 C CA . GLU A 1 279 ? -35.455 22.738 16.729 1.00 58.53 279 GLU A CA 1
ATOM 2028 C C . GLU A 1 279 ? -34.986 22.861 15.269 1.00 58.53 279 GLU A C 1
ATOM 2030 O O . GLU A 1 279 ? -34.891 23.969 14.746 1.00 58.53 279 GLU A O 1
ATOM 2035 N N . ASN A 1 280 ? -34.737 21.732 14.595 1.00 68.62 280 ASN A N 1
ATOM 2036 C CA . ASN A 1 280 ? -34.294 21.670 13.206 1.00 68.62 280 ASN A CA 1
ATOM 2037 C C . ASN A 1 280 ? -35.128 20.675 12.392 1.00 68.62 280 ASN A C 1
ATOM 2039 O O . ASN A 1 280 ? -35.404 19.564 12.831 1.00 68.62 280 ASN A O 1
ATOM 2043 N N . GLN A 1 281 ? -35.476 21.037 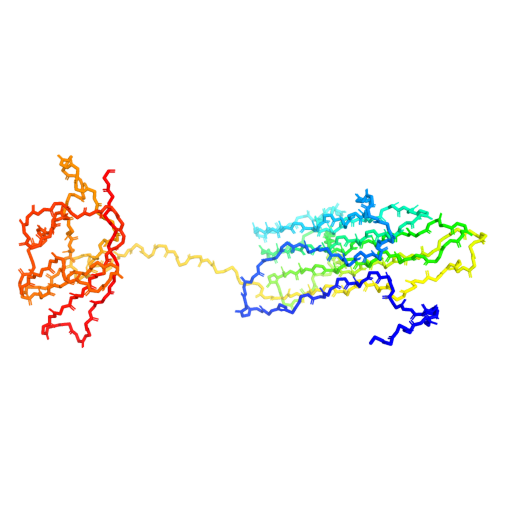11.161 1.00 83.19 281 GLN A N 1
ATOM 2044 C CA . GLN A 1 281 ? -36.080 20.111 10.203 1.00 83.19 281 GLN A CA 1
ATOM 2045 C C . GLN A 1 281 ? -35.191 18.867 10.027 1.00 83.19 281 GLN A C 1
ATOM 2047 O O . GLN A 1 281 ? -34.012 18.993 9.696 1.00 83.19 281 GLN A O 1
ATOM 2052 N N . ILE A 1 282 ? -35.752 17.668 10.214 1.00 90.12 282 ILE A N 1
ATOM 2053 C CA . ILE A 1 282 ? -35.020 16.415 9.978 1.00 90.12 282 ILE A CA 1
ATOM 2054 C C . ILE A 1 282 ? -35.246 16.008 8.527 1.00 90.12 282 ILE A C 1
ATOM 2056 O O . ILE A 1 282 ? -36.381 15.955 8.056 1.00 90.12 282 ILE A O 1
ATOM 2060 N N . THR A 1 283 ? -34.167 15.713 7.812 1.00 92.50 283 THR A N 1
ATOM 2061 C CA . THR A 1 283 ? -34.227 15.240 6.427 1.00 92.50 283 THR A CA 1
ATOM 2062 C C . THR A 1 283 ? -33.440 13.950 6.284 1.00 92.50 283 THR A C 1
ATOM 2064 O O . THR A 1 283 ? -32.500 13.699 7.039 1.00 92.50 283 THR A O 1
ATOM 2067 N N . GLY A 1 284 ? -33.836 13.109 5.336 1.00 94.44 284 GLY A N 1
ATOM 2068 C CA . GLY A 1 284 ? -33.171 11.835 5.115 1.00 94.44 284 GLY A CA 1
ATOM 2069 C C . GLY A 1 284 ? -33.676 11.115 3.879 1.00 94.44 284 GLY A C 1
ATOM 2070 O O . GLY A 1 284 ? -34.422 11.669 3.068 1.00 94.44 284 GLY A O 1
ATOM 2071 N N . THR A 1 285 ? -33.247 9.864 3.743 1.00 94.94 285 THR A N 1
ATOM 2072 C CA . THR A 1 285 ? -33.656 8.990 2.642 1.00 94.94 285 THR A CA 1
ATOM 2073 C C . THR A 1 285 ? -34.362 7.752 3.167 1.00 94.94 285 THR A C 1
ATOM 2075 O O . THR A 1 285 ? -34.056 7.272 4.257 1.00 94.94 285 THR A O 1
ATOM 2078 N N . ILE A 1 286 ? -35.301 7.247 2.376 1.00 97.12 286 ILE A N 1
ATOM 2079 C CA . ILE A 1 286 ? -35.998 5.989 2.612 1.00 97.12 286 ILE A CA 1
ATOM 2080 C C . ILE A 1 286 ? -35.993 5.181 1.316 1.00 97.12 286 ILE A C 1
ATOM 2082 O O . ILE A 1 286 ? -36.356 5.685 0.251 1.00 97.12 286 ILE A O 1
ATOM 2086 N N . THR A 1 287 ? -35.533 3.937 1.388 1.00 97.50 287 THR A N 1
ATOM 2087 C CA . THR A 1 287 ? -35.506 3.023 0.243 1.00 97.50 287 THR A CA 1
ATOM 2088 C C . THR A 1 287 ? -36.760 2.166 0.250 1.00 97.50 287 THR A C 1
ATOM 2090 O O . THR A 1 287 ? -37.078 1.546 1.260 1.00 97.50 287 THR A O 1
ATOM 2093 N N . VAL A 1 288 ? -37.458 2.113 -0.880 1.00 97.06 288 VAL A N 1
ATOM 2094 C CA . VAL A 1 288 ? -38.565 1.182 -1.111 1.00 97.06 288 VAL A CA 1
ATOM 2095 C C . VAL A 1 288 ? -38.039 0.028 -1.952 1.00 97.06 288 VAL A C 1
ATOM 2097 O O . VAL A 1 288 ? -37.486 0.263 -3.028 1.00 97.06 288 VAL A O 1
ATOM 2100 N N . MET A 1 289 ? -38.205 -1.199 -1.471 1.00 94.19 289 MET A N 1
ATOM 2101 C CA . MET A 1 289 ? -37.845 -2.422 -2.193 1.00 94.19 289 MET A CA 1
ATOM 2102 C C . MET A 1 289 ? -38.920 -3.483 -1.972 1.00 94.19 289 MET A C 1
ATOM 2104 O O . MET A 1 289 ? -39.524 -3.505 -0.905 1.00 94.19 289 MET A O 1
ATOM 2108 N N . ARG A 1 290 ? -39.200 -4.330 -2.960 1.00 85.56 290 ARG A N 1
ATOM 2109 C CA . ARG A 1 290 ? -40.234 -5.370 -2.858 1.00 85.56 290 ARG A CA 1
ATOM 2110 C C . ARG A 1 290 ? -39.712 -6.739 -3.256 1.00 85.56 290 ARG A C 1
ATOM 2112 O O . ARG A 1 290 ? -38.767 -6.797 -4.072 1.00 85.56 290 ARG A O 1
#

Sequence (290 aa):
EQVIYGTCTNLPIGGDGGKALSVSQSMNKLFMGGGGGSGHQNDNNNVGYHGKNGGGIIFISASSIEGNSYIIRANGGNNTQMPNTDGAGGGGGAGTIILNINSISGTLNLEAMGGNGGNINSPLYCLGPGGGGSGGVVWLKGTLIPSNLDLKIDGGNSGKQVHISSPCTGSKFGSTDGETGLLLYSYIVQEGVECIQDTLDSSTQIFIPNVITPNGDGQNDYFVIKNIPPNTEIVIFNRWGNKVFESENYLNNWDGTNLRGEKVSDGVYFFVLRNKGIENQITGTITVMR

Secondary structure (DSSP, 8-state):
--------TT---SPPPPPPP---GGG-------BPPPPPP-SSSS-PPPPPPPP-EEEEEEEEEE-TT-EEE-PPPP-----SSSPPPPPBPP-EEEEEEEEEES-EEEE-PPPPPPPB--SS---PPPPPPPP-EEEESSSS--TTEEEE-PPPPP--B--TTSTTTT--TT--PPPP-EEE---------------S-TTSS-B--SEE--SSSSSS-S---BTPPTT-EEEEE-TTS-EEEEESS--S---SB-TTSPBPPSEEEEEEEE-TT-SS-EEEEEEE--

Foldseek 3Di:
DDDDPDPPVQALQAWEAAEADPDDLVVPDWDWWAWTGWGFFDDPPPPGAETWGTFDEAEDADQEEEAQVDEDEREWAAFADAAARAIWYTTTFGGEYEDNYDYYHAAHEYFREWYEWYAYAHLEDDIHTTAWTFFYEYEYLAPDDDPRYHYHRGTYHTYYHPHPNHPGHPDNSNHYTHHGYYYHYNDDPPPPPPPPPPPPPPQADWDWDAEAECPPPPPRQFRAIHNDDFQKWKWKADPVRDTFDIDRGDPRHHRQHGPVRHHHDFAKMKMWIDDPPPPDIDIDIHTYDD

pLDDT: mean 86.1, std 15.27, range [24.06, 98.19]

Radius of gyration: 30.27 Å; chains: 1; bounding box: 81×38×68 Å